Protein AF-A0A2N1ZD40-F1 (afdb_monomer_lite)

pLDDT: mean 75.06, std 22.67, range [31.09, 97.5]

Radius of gyration: 28.05 Å; chains: 1; bounding box: 57×70×62 Å

Sequence (179 aa):
MIKECTLTAAFIALILLSGCDAQDTPVTTTQSVMSAEPEDTTSHLTCADPLNAFLAETQAQANEGALSDEAQSRFLSLIAACKAAYLTELDLIDRDYAKLPETGTCHQRARHYREEVRVFDAFVDMASEPQRPTPHGQLEVYNILGSGLIVQLATVTLHRMGNCSTEAYDPARVVLNQP

Secondary structure (DSSP, 8-state):
--------------------------------------TTHHHIIIIIHHHHHHHHHHHHHHHTT---HHHHHHHHHHHHHHHHHHHHHHHHHHHHHTTS-TTSHHHHHHHHHHHHTTHHHHHHHHHHSS--SSHHHHHHHHHHHHHHHHHHHHHHHHIIIIITHHHHH-HHHHHTT--

Structure (mmCIF, N/CA/C/O backbone):
data_AF-A0A2N1ZD40-F1
#
_entry.id   AF-A0A2N1ZD40-F1
#
loop_
_atom_site.group_PDB
_atom_site.id
_atom_site.type_symbol
_atom_site.label_atom_id
_atom_site.label_alt_id
_atom_site.label_comp_id
_atom_site.label_asym_id
_atom_site.label_entity_id
_atom_site.label_seq_id
_atom_site.pdbx_PDB_ins_code
_atom_site.Cartn_x
_atom_site.Cartn_y
_atom_site.Cartn_z
_atom_site.occupancy
_atom_site.B_iso_or_equiv
_atom_site.auth_seq_id
_atom_site.auth_comp_id
_atom_site.auth_asym_id
_atom_site.auth_atom_id
_atom_site.pdbx_PDB_model_num
ATOM 1 N N . MET A 1 1 ? 11.032 59.279 6.129 1.00 39.38 1 MET A N 1
ATOM 2 C CA . MET A 1 1 ? 11.809 58.033 5.943 1.00 39.38 1 MET A CA 1
ATOM 3 C C . MET A 1 1 ? 11.943 57.854 4.426 1.00 39.38 1 MET A C 1
ATOM 5 O O . MET A 1 1 ? 10.901 57.879 3.794 1.00 39.38 1 MET A O 1
ATOM 9 N N . ILE A 1 2 ? 13.103 57.976 3.752 1.00 33.41 2 ILE A N 1
ATOM 10 C CA . ILE A 1 2 ? 14.407 57.276 3.925 1.00 33.41 2 ILE A CA 1
ATOM 11 C C . ILE A 1 2 ? 14.212 55.760 3.731 1.00 33.41 2 ILE A C 1
ATOM 13 O O . ILE A 1 2 ? 13.381 55.222 4.451 1.00 33.41 2 ILE A O 1
ATOM 17 N N . LYS A 1 3 ? 14.924 55.008 2.869 1.00 33.03 3 LYS A N 1
ATOM 18 C CA . LYS A 1 3 ? 15.918 55.257 1.776 1.00 33.03 3 LYS A CA 1
ATOM 19 C C . LYS A 1 3 ? 16.115 53.897 1.029 1.00 33.03 3 LYS A C 1
ATOM 21 O O . LYS A 1 3 ? 15.692 52.890 1.581 1.00 33.03 3 LYS A O 1
ATOM 26 N N . GLU A 1 4 ? 16.724 53.727 -0.153 1.00 34.00 4 GLU A N 1
ATOM 27 C CA . GLU A 1 4 ? 17.339 54.608 -1.170 1.00 34.00 4 GLU A CA 1
ATOM 28 C C . GLU A 1 4 ? 17.401 53.877 -2.538 1.00 34.00 4 GLU A C 1
ATOM 30 O O . GLU A 1 4 ? 17.350 52.650 -2.570 1.00 34.00 4 GLU A O 1
ATOM 35 N N . CYS A 1 5 ? 17.627 54.600 -3.645 1.00 32.00 5 CYS A N 1
ATOM 36 C CA . CYS A 1 5 ? 18.256 54.051 -4.857 1.00 32.00 5 CYS A CA 1
ATOM 37 C C . CYS A 1 5 ? 19.542 54.838 -5.138 1.00 32.00 5 CYS A C 1
ATOM 39 O O . CYS A 1 5 ? 19.487 55.968 -5.624 1.00 32.00 5 CYS A O 1
ATOM 41 N N . THR A 1 6 ? 20.694 54.261 -4.799 1.00 37.78 6 THR A N 1
ATOM 42 C CA . THR A 1 6 ? 21.987 54.944 -4.924 1.00 37.78 6 THR A CA 1
ATOM 43 C C . THR A 1 6 ? 22.551 54.768 -6.328 1.00 37.78 6 THR A C 1
ATOM 45 O O . THR A 1 6 ? 22.906 53.665 -6.740 1.00 37.78 6 THR A O 1
ATOM 48 N N . LEU A 1 7 ? 22.643 55.877 -7.057 1.00 40.97 7 LEU A N 1
ATOM 49 C CA . LEU A 1 7 ? 23.361 55.975 -8.322 1.00 40.97 7 LEU A CA 1
ATOM 50 C C . LEU A 1 7 ? 24.873 56.036 -8.042 1.00 40.97 7 LEU A C 1
ATOM 52 O O . LEU A 1 7 ? 25.297 56.865 -7.239 1.00 40.97 7 LEU A O 1
ATOM 56 N N . THR A 1 8 ? 25.687 55.259 -8.759 1.00 36.44 8 THR A N 1
ATOM 57 C CA . THR A 1 8 ? 27.143 55.482 -8.808 1.00 36.44 8 THR A CA 1
ATOM 58 C C . THR A 1 8 ? 27.624 55.365 -10.249 1.00 36.44 8 THR A C 1
ATOM 60 O O . THR A 1 8 ? 27.430 54.338 -10.892 1.00 36.44 8 THR A O 1
ATOM 63 N N . ALA A 1 9 ? 28.233 56.435 -10.760 1.00 39.22 9 ALA A N 1
ATOM 64 C CA . ALA A 1 9 ? 28.702 56.551 -12.137 1.00 39.22 9 ALA A CA 1
ATOM 65 C C . ALA A 1 9 ? 30.230 56.673 -12.199 1.00 39.22 9 ALA A C 1
ATOM 67 O O . ALA A 1 9 ? 30.812 57.366 -11.367 1.00 39.22 9 ALA A O 1
ATOM 68 N N . ALA A 1 10 ? 30.849 56.050 -13.208 1.00 33.78 10 ALA A N 1
ATOM 69 C CA . ALA A 1 10 ? 32.207 56.294 -13.718 1.00 33.78 10 ALA A CA 1
ATOM 70 C C . ALA A 1 10 ? 32.500 55.293 -14.858 1.00 33.78 10 ALA A C 1
ATOM 72 O O . ALA A 1 10 ? 32.047 54.160 -14.771 1.00 33.78 10 ALA A O 1
ATOM 73 N N . PHE A 1 11 ? 33.281 55.538 -15.912 1.00 31.97 11 PHE A N 1
ATOM 74 C CA . PHE A 1 11 ? 33.813 56.730 -16.587 1.00 31.97 11 PHE A CA 1
ATOM 75 C C . PHE A 1 11 ? 34.554 56.173 -17.837 1.00 31.97 11 PHE A C 1
ATOM 77 O O . PHE A 1 11 ? 35.463 55.370 -17.688 1.00 31.97 11 PHE A O 1
ATOM 84 N N . ILE A 1 12 ? 34.153 56.575 -19.048 1.00 36.12 12 ILE A N 1
ATOM 85 C CA . ILE A 1 12 ? 35.009 56.875 -20.225 1.00 36.12 12 ILE A CA 1
ATOM 86 C C . ILE A 1 12 ? 36.153 55.895 -20.665 1.00 36.12 12 ILE A C 1
ATOM 88 O O . ILE A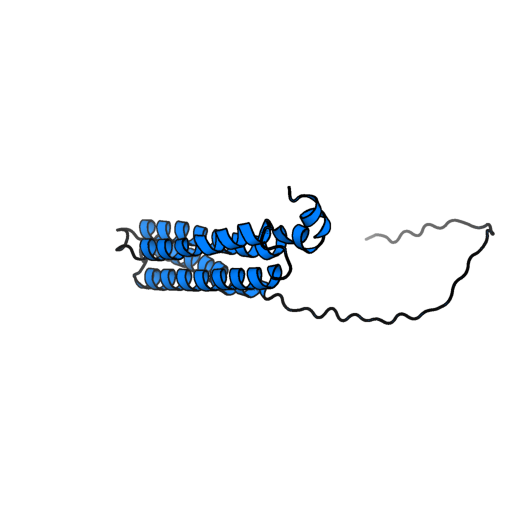 1 12 ? 37.244 55.901 -20.106 1.00 36.12 12 ILE A O 1
ATOM 92 N N . ALA A 1 13 ? 35.944 55.306 -21.861 1.00 35.88 13 ALA A N 1
ATOM 93 C CA . ALA A 1 13 ? 36.873 55.173 -23.019 1.00 35.88 13 ALA A CA 1
ATOM 94 C C . ALA A 1 13 ? 37.726 53.905 -23.316 1.00 35.88 13 ALA A C 1
ATOM 96 O O . ALA A 1 13 ? 38.010 53.069 -22.469 1.00 35.88 13 ALA A O 1
ATOM 97 N N . LEU A 1 14 ? 38.136 53.879 -24.603 1.00 35.78 14 LEU A N 1
ATOM 98 C CA . LEU A 1 14 ? 38.842 52.884 -25.437 1.00 35.78 14 LEU A CA 1
ATOM 99 C C . LEU A 1 14 ? 38.032 51.605 -25.750 1.00 35.78 14 LEU A C 1
ATOM 101 O O . LEU A 1 14 ? 37.690 50.856 -24.850 1.00 35.78 14 LEU A O 1
ATOM 105 N N . ILE A 1 15 ? 37.545 51.342 -26.975 1.00 44.25 15 ILE A N 1
ATOM 106 C CA . ILE A 1 15 ? 38.108 51.369 -28.354 1.00 44.25 15 ILE A CA 1
ATOM 107 C C . ILE A 1 15 ? 38.989 50.146 -28.681 1.00 44.25 15 ILE A C 1
ATOM 109 O O . ILE A 1 15 ? 40.090 50.017 -28.164 1.00 44.25 15 ILE A O 1
ATOM 113 N N . LEU A 1 16 ? 38.496 49.371 -29.665 1.00 39.75 16 LEU A N 1
ATOM 114 C CA . LEU A 1 16 ? 39.125 48.288 -30.445 1.00 39.75 16 LEU A CA 1
ATOM 115 C C . LEU A 1 16 ? 39.499 46.987 -29.709 1.00 39.75 16 LEU A C 1
ATOM 117 O O . LEU A 1 16 ? 40.436 46.954 -28.922 1.00 39.75 16 LEU A O 1
ATOM 121 N N . LEU A 1 17 ? 38.874 45.878 -30.135 1.00 39.88 17 LEU A N 1
ATOM 122 C CA . LEU A 1 17 ? 39.541 44.844 -30.951 1.00 39.88 17 LEU A CA 1
ATOM 123 C C . LEU A 1 17 ? 38.525 43.837 -31.548 1.00 39.88 17 LEU A C 1
ATOM 125 O O . LEU A 1 17 ? 37.811 43.152 -30.830 1.00 39.88 17 LEU A O 1
ATOM 129 N N . SER A 1 18 ? 38.515 43.767 -32.882 1.00 37.97 18 SER A N 1
ATOM 130 C CA . SER A 1 18 ? 38.375 42.562 -33.724 1.00 37.97 18 SER A CA 1
ATOM 131 C C . SER A 1 18 ? 37.288 41.496 -33.455 1.00 37.97 18 SER A C 1
ATOM 133 O O . SER A 1 18 ? 37.512 40.562 -32.700 1.00 37.97 18 SER A O 1
ATOM 135 N N . GLY A 1 19 ? 36.221 41.547 -34.268 1.00 34.03 19 GLY A N 1
ATOM 136 C CA . GLY A 1 19 ? 35.786 40.456 -35.169 1.00 34.03 19 GLY A CA 1
ATOM 137 C C . GLY A 1 19 ? 35.268 39.116 -34.613 1.00 34.03 19 GLY A C 1
ATOM 138 O O . GLY A 1 19 ? 36.014 38.359 -34.006 1.00 34.03 19 GLY A O 1
ATOM 139 N N . CYS A 1 20 ? 34.036 38.752 -34.992 1.00 31.09 20 CYS A N 1
ATOM 140 C CA . CYS A 1 20 ? 33.770 37.682 -35.976 1.00 31.09 20 CYS A CA 1
ATOM 141 C C . CYS A 1 20 ? 32.266 37.565 -36.301 1.00 31.09 20 CYS A C 1
ATOM 143 O O . CYS A 1 20 ? 31.413 38.020 -35.542 1.00 31.09 20 CYS A O 1
ATOM 145 N N . ASP A 1 21 ? 31.975 36.980 -37.461 1.00 38.28 21 ASP A N 1
ATOM 146 C CA . ASP A 1 21 ? 30.657 36.709 -38.046 1.00 38.28 21 ASP A CA 1
ATOM 147 C C . ASP A 1 21 ? 29.667 35.952 -37.135 1.00 38.28 21 ASP A C 1
ATOM 149 O O . ASP A 1 21 ? 30.064 35.049 -36.402 1.00 38.28 21 ASP A O 1
ATOM 153 N N . ALA A 1 22 ? 28.357 36.214 -37.283 1.00 36.69 22 ALA A N 1
ATOM 154 C CA . ALA A 1 22 ? 27.469 35.347 -38.087 1.00 36.69 22 ALA A CA 1
ATOM 155 C C . ALA A 1 22 ? 25.958 35.598 -37.843 1.00 36.69 22 ALA A C 1
ATOM 157 O O . ALA A 1 22 ? 25.444 35.389 -36.752 1.00 36.69 22 ALA A O 1
ATOM 158 N N . GLN A 1 23 ? 25.272 35.980 -38.926 1.00 38.12 23 GLN A N 1
ATOM 159 C CA . GLN A 1 23 ? 23.900 35.625 -39.344 1.00 38.12 23 GLN A CA 1
ATOM 160 C C . GLN A 1 23 ? 22.744 35.490 -38.325 1.00 38.12 23 GLN A C 1
ATOM 162 O O . GLN A 1 23 ? 22.675 34.569 -37.514 1.00 38.12 23 GLN A O 1
ATOM 167 N N . ASP A 1 24 ? 21.706 36.299 -38.574 1.00 43.47 24 ASP A N 1
ATOM 168 C CA . ASP A 1 24 ? 20.318 36.049 -38.176 1.00 43.47 24 ASP A CA 1
ATOM 169 C C . ASP A 1 24 ? 19.854 34.607 -38.448 1.00 43.47 24 ASP A C 1
ATOM 171 O O . ASP A 1 24 ? 19.855 34.141 -39.590 1.00 43.47 24 ASP A O 1
ATOM 175 N N . THR A 1 25 ? 19.296 33.957 -37.424 1.00 39.88 25 THR A N 1
ATOM 176 C CA . THR A 1 25 ? 18.244 32.943 -37.601 1.00 39.88 25 THR A CA 1
ATOM 177 C C . THR A 1 25 ? 17.149 33.147 -36.544 1.00 39.88 25 THR A C 1
ATOM 179 O O . THR A 1 25 ? 17.425 33.058 -35.347 1.00 39.88 25 THR A O 1
ATOM 182 N N . PRO A 1 26 ? 15.891 33.422 -36.936 1.00 44.78 26 PRO A N 1
ATOM 183 C CA . PRO A 1 26 ? 14.792 33.551 -35.987 1.00 44.78 26 PRO A CA 1
ATOM 184 C C . PRO A 1 26 ? 14.252 32.162 -35.628 1.00 44.78 26 PRO A C 1
ATOM 186 O O . PRO A 1 26 ? 13.309 31.667 -36.248 1.00 44.78 26 PRO A O 1
ATOM 189 N N . VAL A 1 27 ? 14.829 31.519 -34.610 1.00 34.78 27 VAL A N 1
ATOM 190 C CA . VAL A 1 27 ? 14.286 30.260 -34.071 1.00 34.78 27 VAL A CA 1
ATOM 191 C C . VAL A 1 27 ? 13.139 30.563 -33.105 1.00 34.78 27 VAL A C 1
ATOM 193 O O . VAL A 1 27 ? 13.249 30.430 -31.888 1.00 34.78 27 VAL A O 1
ATOM 196 N N . THR A 1 28 ? 11.988 30.934 -33.669 1.00 42.88 28 THR A N 1
ATOM 197 C CA . THR A 1 28 ? 10.708 30.773 -32.973 1.00 42.88 28 THR A CA 1
ATOM 198 C C . THR A 1 28 ? 10.382 29.286 -32.945 1.00 42.88 28 THR A C 1
ATOM 200 O O . THR A 1 28 ? 9.687 28.760 -33.811 1.00 42.88 28 THR A O 1
ATOM 203 N N . THR A 1 29 ? 10.889 28.583 -31.938 1.00 37.03 29 THR A N 1
ATOM 204 C CA . THR A 1 29 ? 10.310 27.307 -31.518 1.00 37.03 29 THR A CA 1
ATOM 205 C C . THR A 1 29 ? 9.793 27.478 -30.105 1.00 37.03 29 THR A C 1
ATOM 207 O O . THR A 1 2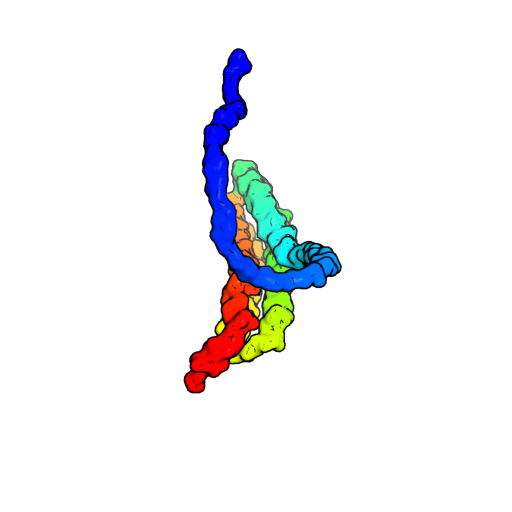9 ? 10.458 27.146 -29.128 1.00 37.03 29 THR A O 1
ATOM 210 N N . THR A 1 30 ? 8.564 27.986 -30.010 1.00 42.25 30 THR A N 1
ATOM 211 C CA . THR A 1 30 ? 7.726 27.771 -28.834 1.00 42.25 30 THR A CA 1
ATOM 212 C C . THR A 1 30 ? 7.464 26.271 -28.745 1.00 42.25 30 THR A C 1
ATOM 214 O O . THR A 1 30 ? 6.461 25.772 -29.254 1.00 42.25 30 THR A O 1
ATOM 217 N N . GLN A 1 31 ? 8.387 25.531 -28.128 1.00 38.62 31 GLN A N 1
ATOM 218 C CA . GLN A 1 31 ? 8.048 24.235 -27.572 1.00 38.62 31 GLN A CA 1
ATOM 219 C C . GLN A 1 31 ? 7.043 24.511 -26.461 1.00 38.62 31 GLN A C 1
ATOM 221 O O . GLN A 1 31 ? 7.409 24.820 -25.328 1.00 38.62 31 GLN A O 1
ATOM 226 N N . SER A 1 32 ? 5.760 24.405 -26.808 1.00 38.16 32 SER A N 1
ATOM 227 C CA . SER A 1 32 ? 4.755 23.999 -25.842 1.00 38.16 32 SER A CA 1
ATOM 228 C C . SER A 1 32 ? 5.238 22.677 -25.269 1.00 38.16 32 SER A C 1
ATOM 230 O O . SER A 1 32 ? 5.024 21.618 -25.860 1.00 38.16 32 SER A O 1
ATOM 232 N N . VAL A 1 33 ? 5.920 22.752 -24.127 1.00 37.56 33 VAL A N 1
ATOM 233 C CA . VAL A 1 33 ? 6.008 21.628 -23.210 1.00 37.56 33 VAL A CA 1
ATOM 234 C C . VAL A 1 33 ? 4.560 21.333 -22.866 1.00 37.56 33 VAL A C 1
ATOM 236 O O . VAL A 1 33 ? 3.929 22.054 -22.095 1.00 37.56 33 VAL A O 1
ATOM 239 N N . MET A 1 34 ? 3.999 20.325 -23.531 1.00 36.03 34 MET A N 1
ATOM 240 C CA . MET A 1 34 ? 2.782 19.700 -23.061 1.00 36.03 34 MET A CA 1
ATOM 241 C C . MET A 1 34 ? 3.112 19.212 -21.659 1.00 36.03 34 MET A C 1
ATOM 243 O O . MET A 1 34 ? 3.850 18.239 -21.507 1.00 36.03 34 MET A O 1
ATOM 247 N N . SER A 1 35 ? 2.590 19.903 -20.646 1.00 38.94 35 SER A N 1
ATOM 248 C CA . SER A 1 35 ? 2.400 19.296 -19.339 1.00 38.94 35 SER A CA 1
ATOM 249 C C . SER A 1 35 ? 1.465 18.117 -19.554 1.00 38.94 35 SER A C 1
ATOM 251 O O . SER A 1 35 ? 0.245 18.262 -19.520 1.00 38.94 35 SER A O 1
ATOM 253 N N . ALA A 1 36 ? 2.051 16.951 -19.820 1.00 41.00 36 ALA A N 1
ATOM 254 C CA . ALA A 1 36 ? 1.459 15.718 -19.364 1.00 41.00 36 ALA A CA 1
ATOM 255 C C . ALA A 1 36 ? 1.327 15.885 -17.851 1.00 41.00 36 ALA A C 1
ATOM 257 O O . ALA A 1 36 ? 2.326 15.969 -17.135 1.00 41.00 36 ALA A O 1
ATOM 258 N N . GLU A 1 37 ? 0.091 16.055 -17.394 1.00 40.00 37 GLU A N 1
ATOM 259 C CA . GLU A 1 37 ? -0.239 15.917 -15.985 1.00 40.00 37 GLU A CA 1
ATOM 260 C C . GLU A 1 37 ? 0.257 14.521 -15.578 1.00 40.00 37 GLU A C 1
ATOM 262 O O . GLU A 1 37 ? -0.100 13.547 -16.250 1.00 40.00 37 GLU A O 1
ATOM 267 N N . PRO A 1 38 ? 1.177 14.399 -14.606 1.00 45.28 38 PRO A N 1
ATOM 268 C CA . PRO A 1 38 ? 1.842 13.129 -14.376 1.00 45.28 38 PRO A CA 1
ATOM 269 C C . PRO A 1 38 ? 0.830 12.121 -13.822 1.00 45.28 38 PRO A C 1
ATOM 271 O O . PRO A 1 38 ? 0.211 12.367 -12.779 1.00 45.28 38 PRO A O 1
ATOM 274 N N . GLU A 1 39 ? 0.710 10.963 -14.489 1.00 50.31 39 GLU A N 1
ATOM 275 C CA . GLU A 1 39 ? -0.083 9.815 -14.008 1.00 50.31 39 GLU A CA 1
ATOM 276 C C . GLU A 1 39 ? 0.307 9.428 -12.560 1.00 50.31 39 GLU A C 1
ATOM 278 O O . GLU A 1 39 ? -0.521 8.899 -11.818 1.00 50.31 39 GLU A O 1
ATOM 283 N N . ASP A 1 40 ? 1.524 9.789 -12.128 1.00 53.75 40 ASP A N 1
ATOM 284 C CA . ASP A 1 40 ? 2.111 9.629 -10.787 1.00 53.75 40 ASP A CA 1
ATOM 285 C C . ASP A 1 40 ? 1.264 10.179 -9.625 1.00 53.75 40 ASP A C 1
ATOM 287 O O . ASP A 1 40 ? 1.388 9.705 -8.494 1.00 53.75 40 ASP A O 1
ATOM 291 N N . THR A 1 41 ? 0.395 11.170 -9.857 1.00 58.22 41 THR A N 1
ATOM 292 C CA . THR A 1 41 ? -0.488 11.685 -8.788 1.00 58.22 41 THR A CA 1
ATOM 293 C C . THR A 1 41 ? -1.529 10.651 -8.342 1.00 58.22 41 THR A C 1
ATOM 295 O O . THR A 1 41 ? -1.928 10.632 -7.175 1.00 58.22 41 THR A O 1
ATOM 298 N N . THR A 1 42 ? -1.930 9.746 -9.238 1.00 66.00 42 THR A N 1
ATOM 299 C CA . THR A 1 42 ? -3.034 8.796 -9.025 1.00 66.00 42 THR A CA 1
ATOM 300 C C . THR A 1 42 ? -2.773 7.850 -7.852 1.00 66.00 42 THR A C 1
ATOM 302 O O . THR A 1 42 ? -3.671 7.604 -7.047 1.00 66.00 42 THR A O 1
ATOM 305 N N . SER A 1 43 ? -1.547 7.341 -7.708 1.00 72.31 43 SER A N 1
ATOM 306 C CA . SER A 1 43 ? -1.188 6.332 -6.701 1.00 72.31 43 SER A CA 1
ATOM 307 C C . SER A 1 43 ? -1.285 6.872 -5.269 1.00 72.31 43 SER A C 1
ATOM 309 O O . SER A 1 43 ? -1.888 6.239 -4.398 1.00 72.31 43 SER A O 1
ATOM 311 N N . HIS A 1 44 ? -0.764 8.080 -5.033 1.00 76.12 44 HIS A N 1
ATOM 312 C CA . HIS A 1 44 ? -0.866 8.758 -3.737 1.00 76.12 44 HIS A CA 1
ATOM 313 C C . HIS A 1 44 ? -2.322 9.092 -3.382 1.00 76.12 44 HIS A C 1
ATOM 315 O O . HIS A 1 44 ? -2.766 8.766 -2.279 1.00 76.12 44 HIS A O 1
ATOM 321 N N . LEU A 1 45 ? -3.082 9.629 -4.344 1.00 83.38 45 LEU A N 1
ATOM 322 C CA . LEU A 1 45 ? -4.498 9.972 -4.176 1.00 83.38 45 LEU A CA 1
ATOM 323 C C . LEU A 1 45 ? -5.400 8.745 -3.940 1.00 83.38 45 LEU A C 1
ATOM 325 O O . LEU A 1 45 ? -6.427 8.857 -3.276 1.00 83.38 45 LEU A O 1
ATOM 329 N N . THR A 1 46 ? -5.029 7.574 -4.469 1.00 87.88 46 THR A N 1
ATOM 330 C CA . THR A 1 46 ? -5.833 6.337 -4.375 1.00 87.88 46 THR A CA 1
ATOM 331 C C . THR A 1 46 ? -5.538 5.522 -3.112 1.00 87.88 46 THR A C 1
ATOM 333 O O . THR A 1 46 ? -6.399 4.774 -2.651 1.00 87.88 46 THR A O 1
ATOM 336 N N . CYS A 1 47 ? -4.340 5.655 -2.537 1.00 92.88 47 CYS A N 1
ATOM 337 C CA . CYS A 1 47 ? -3.900 4.859 -1.389 1.00 92.88 47 CYS A CA 1
ATOM 338 C C . CYS A 1 47 ? -3.454 5.715 -0.203 1.00 92.88 47 CYS A C 1
ATOM 340 O O . CYS A 1 47 ? -4.093 5.677 0.846 1.00 92.88 47 CYS A O 1
ATOM 342 N N . ALA A 1 48 ? -2.366 6.476 -0.350 1.00 90.88 48 ALA A N 1
ATOM 343 C CA . ALA A 1 48 ? -1.695 7.114 0.779 1.00 90.88 48 ALA A CA 1
ATOM 344 C C . ALA A 1 48 ? -2.580 8.161 1.474 1.00 90.88 48 ALA A C 1
ATOM 346 O O . ALA A 1 48 ? -2.693 8.141 2.699 1.00 90.88 48 ALA A O 1
ATOM 347 N N . ASP A 1 49 ? -3.249 9.031 0.716 1.00 93.94 49 ASP A N 1
ATOM 348 C CA . ASP A 1 49 ? -4.067 10.100 1.300 1.00 93.94 49 ASP A CA 1
ATOM 349 C C . ASP A 1 49 ? -5.359 9.567 1.962 1.00 93.94 49 ASP A C 1
ATOM 351 O O . ASP A 1 49 ? -5.597 9.899 3.131 1.00 93.94 49 ASP A O 1
ATOM 355 N N . PRO A 1 50 ? -6.158 8.678 1.325 1.00 95.75 50 PRO A N 1
ATOM 356 C CA . PRO A 1 50 ? -7.309 8.040 1.975 1.00 95.75 50 PRO A CA 1
ATOM 357 C C . PRO A 1 50 ? -6.939 7.234 3.227 1.00 95.75 50 PRO A C 1
ATOM 359 O O . PRO A 1 50 ? -7.690 7.224 4.206 1.00 95.75 50 PRO A O 1
ATOM 362 N N . LEU A 1 51 ? -5.778 6.574 3.210 1.00 96.06 51 LEU A N 1
ATOM 363 C CA . LEU A 1 51 ? -5.273 5.776 4.321 1.00 96.06 51 LEU A CA 1
ATOM 364 C C . LEU A 1 51 ? -4.809 6.654 5.490 1.00 96.06 51 LEU A C 1
ATOM 366 O O . LEU A 1 51 ? -5.211 6.406 6.624 1.00 96.06 51 LEU A O 1
ATOM 370 N N . ASN A 1 52 ? -4.059 7.728 5.230 1.00 95.31 52 ASN A N 1
ATOM 371 C CA . ASN A 1 52 ? -3.689 8.710 6.255 1.00 95.31 52 ASN A CA 1
ATOM 372 C C . ASN A 1 52 ? -4.927 9.357 6.903 1.00 95.31 52 ASN A C 1
ATOM 374 O O . ASN A 1 52 ? -4.984 9.492 8.127 1.00 95.31 52 ASN A O 1
ATOM 378 N N . ALA A 1 53 ? -5.944 9.703 6.105 1.00 96.31 53 ALA A N 1
ATOM 379 C CA . ALA A 1 53 ? -7.210 10.229 6.617 1.00 96.31 53 ALA A CA 1
ATOM 380 C C . ALA A 1 53 ? -7.935 9.214 7.523 1.00 96.31 53 ALA A C 1
ATOM 382 O O . ALA A 1 53 ? -8.401 9.572 8.605 1.00 96.31 53 ALA A O 1
ATOM 383 N N . PHE A 1 54 ? -7.977 7.939 7.125 1.00 97.00 54 PHE A N 1
ATOM 384 C CA . PHE A 1 54 ? -8.538 6.856 7.936 1.00 97.00 54 PHE A CA 1
ATOM 385 C C . PHE A 1 54 ? -7.784 6.638 9.259 1.00 97.00 54 PHE A C 1
ATOM 387 O O . PHE A 1 54 ? -8.420 6.443 10.296 1.00 97.00 54 PHE A O 1
ATOM 394 N N . LEU A 1 55 ? -6.448 6.692 9.259 1.00 95.88 55 LEU A N 1
ATOM 395 C CA . LEU A 1 55 ? -5.649 6.550 10.483 1.00 95.88 55 LEU A CA 1
ATOM 396 C C . LEU A 1 55 ? -5.892 7.712 11.457 1.00 95.88 55 LEU A C 1
ATOM 398 O O . LEU A 1 55 ? -6.050 7.485 12.655 1.00 95.88 55 LEU A O 1
ATOM 402 N N . ALA A 1 56 ? -6.009 8.946 10.956 1.00 95.31 56 ALA A N 1
ATOM 403 C CA . ALA A 1 56 ? -6.357 10.103 11.783 1.00 95.31 56 ALA A CA 1
ATOM 404 C C . ALA A 1 56 ? -7.773 9.994 12.391 1.00 95.31 56 ALA A C 1
ATOM 406 O O . ALA A 1 56 ? -7.972 10.294 13.569 1.00 95.31 56 ALA A O 1
ATOM 407 N N . GLU A 1 57 ? -8.751 9.528 11.610 1.00 94.56 57 GLU A N 1
ATOM 408 C CA . GLU A 1 57 ? -10.134 9.324 12.055 1.00 94.56 57 GLU A CA 1
ATOM 409 C C . GLU A 1 57 ? -10.251 8.203 13.103 1.00 94.56 57 GLU A C 1
ATOM 411 O O . GLU A 1 57 ? -10.832 8.398 14.173 1.00 94.56 57 GLU A O 1
ATOM 416 N N . THR A 1 58 ? -9.644 7.043 12.841 1.00 93.94 58 THR A N 1
ATOM 417 C CA . THR A 1 58 ? -9.657 5.910 13.781 1.00 93.94 58 THR A CA 1
ATOM 418 C C . THR A 1 58 ? -8.846 6.186 15.044 1.00 93.94 58 THR A C 1
ATOM 420 O O . THR A 1 58 ? -9.217 5.712 16.117 1.00 93.94 58 THR A O 1
ATOM 423 N N . GLN A 1 59 ? -7.802 7.018 14.979 1.00 93.56 59 GLN A N 1
ATOM 424 C CA . GLN A 1 59 ? -7.107 7.510 16.169 1.00 93.56 59 GLN A CA 1
ATOM 425 C C . GLN A 1 59 ? -8.041 8.315 17.089 1.00 93.56 59 GLN A C 1
ATOM 427 O O . GLN A 1 59 ? -7.967 8.155 18.310 1.00 93.56 59 GLN A O 1
ATOM 432 N N . ALA A 1 60 ? -8.932 9.145 16.537 1.00 90.75 60 ALA A N 1
ATOM 433 C CA . ALA A 1 60 ? -9.933 9.865 17.326 1.00 90.75 60 ALA A CA 1
ATOM 434 C C . ALA A 1 60 ? -10.974 8.900 17.925 1.00 90.75 60 ALA A C 1
ATOM 436 O O . ALA A 1 60 ? -11.159 8.879 19.141 1.00 90.75 60 ALA A O 1
ATOM 437 N N . GLN A 1 61 ? -11.558 8.023 17.102 1.00 91.56 61 GLN A N 1
ATOM 438 C CA . GLN A 1 61 ? -12.540 7.018 17.542 1.00 91.56 61 GLN A CA 1
ATOM 439 C C . GLN A 1 61 ? -11.990 6.091 18.639 1.00 91.56 61 GLN A C 1
ATOM 441 O O . GLN A 1 61 ? -12.699 5.760 19.588 1.00 91.56 61 GLN A O 1
ATOM 446 N N . ALA A 1 62 ? -10.718 5.688 18.561 1.00 89.81 62 ALA A N 1
ATOM 447 C CA . ALA A 1 62 ? -10.091 4.848 19.579 1.00 89.81 62 ALA A CA 1
ATOM 448 C C . ALA A 1 62 ? -9.933 5.571 20.926 1.00 89.81 62 ALA A C 1
ATOM 450 O O . ALA A 1 62 ? -10.117 4.945 21.967 1.00 89.81 62 ALA A O 1
ATOM 451 N N . ASN A 1 63 ? -9.636 6.876 20.912 1.00 89.50 63 ASN A N 1
ATOM 452 C CA . ASN A 1 63 ? -9.547 7.701 22.123 1.00 89.50 63 ASN A CA 1
ATOM 453 C C . ASN A 1 63 ? -10.919 7.903 22.792 1.00 89.50 63 ASN A C 1
ATOM 455 O O . ASN A 1 63 ? -10.988 8.099 24.003 1.00 89.50 63 ASN A O 1
ATOM 459 N N . GLU A 1 64 ? -12.001 7.812 22.017 1.00 90.38 64 GLU A N 1
ATOM 460 C CA . GLU A 1 64 ? -13.391 7.813 22.495 1.00 90.38 64 GLU A CA 1
ATOM 461 C C . GLU A 1 64 ? -13.905 6.403 22.857 1.00 90.38 64 GLU A C 1
ATOM 463 O O . GLU A 1 64 ? -15.014 6.252 23.366 1.00 90.38 64 GLU A O 1
ATOM 468 N N . GLY A 1 65 ? -13.098 5.357 22.630 1.00 86.69 65 GLY A N 1
ATOM 469 C CA . GLY A 1 65 ? -13.454 3.961 22.896 1.00 86.69 65 GLY A CA 1
ATOM 470 C C . GLY A 1 65 ? -14.424 3.336 21.882 1.00 86.69 65 GLY A C 1
ATOM 471 O O . GLY A 1 65 ? -15.023 2.307 22.181 1.00 86.69 65 GLY A O 1
ATOM 472 N N . ALA A 1 66 ? -14.577 3.937 20.699 1.00 84.62 66 ALA A N 1
ATOM 473 C CA . ALA A 1 66 ? -15.673 3.697 19.757 1.00 84.62 66 ALA A CA 1
ATOM 474 C C . ALA A 1 66 ? -15.231 3.157 18.375 1.00 84.62 66 ALA A C 1
ATOM 476 O O . ALA A 1 66 ? -15.870 3.447 17.363 1.00 84.62 66 ALA A O 1
ATOM 477 N N . LEU A 1 67 ? -14.144 2.376 18.301 1.00 87.75 67 LEU A N 1
ATOM 478 C CA . LEU A 1 67 ? -13.761 1.699 17.050 1.00 87.75 67 LEU A CA 1
ATOM 479 C C . LEU A 1 67 ? -14.788 0.612 16.690 1.00 87.75 67 LEU A C 1
ATOM 481 O O . LEU A 1 67 ? -15.154 -0.188 17.548 1.00 87.75 67 LEU A O 1
ATOM 485 N N . SER A 1 68 ? -15.217 0.568 15.428 1.00 84.75 68 SER A N 1
ATOM 486 C CA . SER A 1 68 ? -16.296 -0.308 14.954 1.00 84.75 68 SER A CA 1
ATOM 487 C C . SER A 1 68 ? -15.849 -1.323 13.896 1.00 84.75 68 SER A C 1
ATOM 489 O O . SER A 1 68 ? -14.835 -1.152 13.216 1.00 84.75 68 SER A O 1
ATOM 491 N N . ASP A 1 69 ? -16.675 -2.348 13.685 1.00 87.06 69 ASP A N 1
ATOM 492 C CA . ASP A 1 69 ? -16.605 -3.303 12.570 1.00 87.06 69 ASP A CA 1
ATOM 493 C C . ASP A 1 69 ? -16.574 -2.594 11.198 1.00 87.06 69 ASP A C 1
ATOM 495 O O . ASP A 1 69 ? -15.927 -3.047 10.252 1.00 87.06 69 ASP A O 1
ATOM 499 N N . GLU A 1 70 ? -17.238 -1.439 11.084 1.00 90.62 70 GLU A N 1
ATOM 500 C CA . GLU A 1 70 ? -17.231 -0.610 9.875 1.00 90.62 70 GLU A CA 1
ATOM 501 C C . GLU A 1 70 ? -15.835 -0.037 9.589 1.00 90.62 70 GLU A C 1
ATOM 503 O O . GLU A 1 70 ? -15.400 -0.031 8.435 1.00 90.62 70 GLU A O 1
ATOM 508 N N . ALA A 1 71 ? -15.082 0.353 10.626 1.00 92.38 71 ALA A N 1
ATOM 509 C CA . ALA A 1 71 ? -13.689 0.762 10.468 1.00 92.38 71 ALA A CA 1
ATOM 510 C C . ALA A 1 71 ? -12.810 -0.395 9.955 1.00 92.38 71 ALA A C 1
ATOM 512 O O . ALA A 1 71 ? -11.939 -0.163 9.120 1.00 92.38 71 ALA A O 1
ATOM 513 N N . GLN A 1 72 ? -13.069 -1.640 10.378 1.00 92.06 72 GLN A N 1
ATOM 514 C CA . GLN A 1 72 ? -12.371 -2.825 9.857 1.00 92.06 72 GLN A CA 1
ATOM 515 C C . GLN A 1 72 ? -12.690 -3.055 8.372 1.00 92.06 72 GLN A C 1
ATOM 517 O O . GLN A 1 72 ? -11.779 -3.179 7.554 1.00 92.06 72 GLN A O 1
ATOM 522 N N . SER A 1 73 ? -13.973 -3.029 7.998 1.00 94.12 73 SER A N 1
ATOM 523 C CA . SER A 1 73 ? -14.418 -3.166 6.602 1.00 94.12 73 SER A CA 1
ATOM 524 C C . SER A 1 73 ? -13.833 -2.076 5.687 1.00 94.12 73 SER A C 1
ATOM 526 O O . SER A 1 73 ? -13.355 -2.346 4.578 1.00 94.12 73 SER A O 1
ATOM 528 N N . ARG A 1 74 ? -13.781 -0.831 6.177 1.00 95.94 74 ARG A N 1
ATOM 529 C CA . ARG A 1 74 ? -13.156 0.295 5.473 1.00 95.94 74 ARG A CA 1
ATOM 530 C C . ARG A 1 74 ? -11.638 0.138 5.362 1.00 95.94 74 ARG A C 1
ATOM 532 O O . ARG A 1 74 ? -11.093 0.430 4.301 1.00 95.94 74 ARG A O 1
ATOM 539 N N . PHE A 1 75 ? -10.960 -0.375 6.389 1.00 96.38 75 PHE A N 1
ATOM 540 C CA . PHE A 1 75 ? -9.524 -0.657 6.324 1.00 96.38 75 PHE A CA 1
ATOM 541 C C . PHE A 1 75 ? -9.185 -1.743 5.295 1.00 96.38 75 PHE A C 1
ATOM 543 O O . PHE A 1 75 ? -8.278 -1.564 4.486 1.00 96.38 75 PHE A O 1
ATOM 550 N N . LEU A 1 76 ? -9.963 -2.829 5.253 1.00 96.31 76 LEU A N 1
ATOM 551 C CA . LEU A 1 76 ? -9.833 -3.880 4.236 1.00 96.31 76 LEU A CA 1
ATOM 552 C C . LEU A 1 76 ? -10.048 -3.332 2.816 1.00 96.31 76 LEU A C 1
ATOM 554 O O . LEU A 1 76 ? -9.305 -3.671 1.894 1.00 96.31 76 LEU A O 1
ATOM 558 N N . SER A 1 77 ? -11.004 -2.414 2.651 1.00 97.19 77 SER A N 1
ATOM 559 C CA . SER A 1 77 ? -11.232 -1.711 1.381 1.00 97.19 77 SER A CA 1
ATOM 560 C C . SER A 1 77 ? -10.041 -0.823 0.980 1.00 97.19 77 SER A C 1
ATOM 562 O O . SER A 1 77 ? -9.685 -0.766 -0.197 1.00 97.19 77 SER A O 1
ATOM 564 N N . LEU A 1 78 ? -9.380 -0.174 1.946 1.00 97.50 78 LEU A N 1
ATOM 565 C CA . LEU A 1 78 ? -8.162 0.614 1.717 1.00 97.50 78 LEU A CA 1
ATOM 566 C C . LEU A 1 78 ? -6.954 -0.268 1.363 1.00 97.50 78 LEU A C 1
ATOM 568 O O . LEU A 1 78 ? -6.210 0.083 0.450 1.00 97.50 78 LEU A O 1
ATOM 572 N N . ILE A 1 79 ? -6.788 -1.438 1.994 1.00 97.38 79 ILE A N 1
ATOM 573 C CA . ILE A 1 79 ? -5.765 -2.426 1.600 1.00 97.38 79 ILE A CA 1
ATOM 574 C C . ILE A 1 79 ? -5.951 -2.828 0.129 1.00 97.38 79 ILE A C 1
ATOM 576 O O . ILE A 1 79 ? -4.983 -2.839 -0.634 1.00 97.38 79 ILE A O 1
ATOM 580 N N . ALA A 1 80 ? -7.190 -3.102 -0.295 1.00 96.75 80 ALA A N 1
ATOM 581 C CA . ALA A 1 80 ? -7.499 -3.451 -1.681 1.00 96.75 80 ALA A CA 1
ATOM 582 C C . ALA A 1 80 ? -7.199 -2.301 -2.666 1.00 96.75 80 ALA A C 1
ATOM 584 O O . ALA A 1 80 ? -6.593 -2.539 -3.714 1.00 96.75 80 ALA A O 1
ATOM 585 N N . ALA A 1 81 ? -7.549 -1.057 -2.319 1.00 95.56 81 ALA A N 1
ATOM 586 C CA . ALA A 1 81 ? -7.222 0.126 -3.121 1.00 95.56 81 ALA A CA 1
ATOM 587 C C . ALA A 1 81 ? -5.700 0.334 -3.252 1.00 95.56 81 ALA A C 1
ATOM 589 O O . ALA A 1 81 ? -5.188 0.540 -4.354 1.00 95.56 81 ALA A O 1
ATOM 590 N N . CYS A 1 82 ? -4.957 0.184 -2.153 1.00 96.06 82 CYS A N 1
ATOM 591 C CA . CYS A 1 82 ? -3.497 0.232 -2.154 1.00 96.06 82 CYS A CA 1
ATOM 592 C C . CYS A 1 82 ? -2.859 -0.890 -2.988 1.00 96.06 82 CYS A C 1
ATOM 594 O O . CYS A 1 82 ? -1.898 -0.629 -3.712 1.00 96.06 82 CYS A O 1
ATOM 596 N N . LYS A 1 83 ? -3.411 -2.114 -2.962 1.00 96.12 83 LYS A N 1
ATOM 597 C CA . LYS A 1 83 ? -2.957 -3.223 -3.822 1.00 96.12 83 LYS A CA 1
ATOM 598 C C . LYS A 1 83 ? -3.158 -2.895 -5.305 1.00 96.12 83 LYS A C 1
ATOM 600 O O . LYS A 1 83 ? -2.271 -3.158 -6.111 1.00 96.12 83 LYS A O 1
ATOM 605 N N . ALA A 1 84 ? -4.293 -2.293 -5.666 1.00 94.50 84 ALA A N 1
ATOM 606 C CA . ALA A 1 84 ? -4.573 -1.881 -7.041 1.00 94.50 84 ALA A CA 1
ATOM 607 C C . ALA A 1 84 ? -3.622 -0.766 -7.521 1.00 94.50 84 ALA A C 1
ATOM 609 O O . ALA A 1 84 ? -3.081 -0.857 -8.624 1.00 94.50 84 ALA A O 1
ATOM 610 N N . ALA A 1 85 ? -3.348 0.238 -6.679 1.00 93.81 85 ALA A N 1
ATOM 611 C CA . ALA A 1 85 ? -2.357 1.279 -6.963 1.00 93.81 85 ALA A CA 1
ATOM 612 C C . ALA A 1 85 ? -0.944 0.693 -7.159 1.00 93.81 85 ALA A C 1
ATOM 614 O O . ALA A 1 85 ? -0.282 0.995 -8.148 1.00 93.81 85 ALA A O 1
ATOM 615 N N . TYR A 1 86 ? -0.513 -0.219 -6.281 1.00 94.19 86 TYR A N 1
ATOM 616 C CA . TYR A 1 86 ? 0.783 -0.902 -6.388 1.00 94.19 86 TYR A CA 1
ATOM 617 C C . TYR A 1 86 ? 0.912 -1.725 -7.682 1.00 94.19 86 TYR A C 1
ATOM 619 O O . TYR A 1 86 ? 1.940 -1.677 -8.352 1.00 94.19 86 TYR A O 1
ATOM 627 N N . LEU A 1 87 ? -0.144 -2.445 -8.078 1.00 93.94 87 LEU A N 1
ATOM 628 C CA . LEU A 1 87 ? -0.181 -3.165 -9.357 1.00 93.94 87 LEU A CA 1
ATOM 629 C C . LEU A 1 87 ? -0.119 -2.216 -10.565 1.00 93.94 87 LEU A C 1
ATOM 631 O O . LEU A 1 87 ? 0.529 -2.534 -11.557 1.00 93.94 87 LEU A O 1
ATOM 635 N N . THR A 1 88 ? -0.725 -1.032 -10.461 1.00 92.62 88 THR A N 1
ATOM 636 C CA . THR A 1 88 ? -0.687 -0.011 -11.521 1.00 92.62 88 THR A CA 1
ATOM 637 C C . THR A 1 88 ? 0.729 0.545 -11.699 1.00 92.62 88 THR A C 1
ATOM 639 O O . THR A 1 88 ? 1.198 0.690 -12.826 1.00 92.62 88 THR A O 1
ATOM 642 N N . GLU A 1 89 ? 1.450 0.782 -10.599 1.00 91.06 89 GLU A N 1
ATOM 643 C CA . GLU A 1 89 ? 2.868 1.174 -10.615 1.00 91.06 89 GLU A CA 1
ATOM 644 C C . GLU A 1 89 ? 3.770 0.092 -11.225 1.00 91.06 89 GLU A C 1
ATOM 646 O O . GLU A 1 89 ? 4.691 0.411 -11.976 1.00 91.06 89 GLU A O 1
ATOM 651 N N . LEU A 1 90 ? 3.487 -1.190 -10.968 1.00 92.12 90 LEU A N 1
ATOM 652 C CA . LEU A 1 90 ? 4.199 -2.304 -11.602 1.00 92.12 90 LEU A CA 1
ATOM 653 C C . LEU A 1 90 ? 3.964 -2.371 -13.117 1.00 92.12 90 LEU A C 1
ATOM 655 O O . LEU A 1 90 ? 4.900 -2.617 -13.875 1.00 92.12 90 LEU A O 1
ATOM 659 N N . ASP A 1 91 ? 2.739 -2.133 -13.576 1.00 91.69 91 ASP A N 1
ATOM 660 C CA . ASP A 1 91 ? 2.425 -2.130 -15.008 1.00 91.69 91 ASP A CA 1
ATOM 661 C C . ASP A 1 91 ? 2.983 -0.882 -15.718 1.00 91.69 91 ASP A C 1
ATOM 663 O O . ASP A 1 91 ? 3.369 -0.949 -16.886 1.00 91.69 91 ASP A O 1
ATOM 667 N N . LEU A 1 92 ? 3.103 0.249 -15.014 1.00 88.75 92 LEU A N 1
ATOM 668 C CA . LEU A 1 92 ? 3.877 1.408 -15.468 1.00 88.75 92 LEU A CA 1
ATOM 669 C C . LEU A 1 92 ? 5.374 1.069 -15.585 1.00 88.75 92 LEU A C 1
ATOM 671 O O . LEU A 1 92 ? 5.962 1.324 -16.632 1.00 88.75 92 LEU A O 1
ATOM 675 N N . ILE A 1 93 ? 5.959 0.418 -14.574 1.00 88.94 93 ILE A N 1
ATOM 676 C CA . ILE A 1 93 ? 7.351 -0.066 -14.583 1.00 88.94 93 ILE A CA 1
ATOM 677 C C . ILE A 1 93 ? 7.637 -0.974 -15.787 1.00 88.94 93 ILE A C 1
ATOM 679 O O . ILE A 1 93 ? 8.623 -0.753 -16.489 1.00 88.94 93 ILE A O 1
ATOM 683 N N . ASP A 1 94 ? 6.781 -1.961 -16.068 1.00 88.44 94 ASP A N 1
ATOM 684 C CA . ASP A 1 94 ? 6.967 -2.855 -17.221 1.00 88.44 94 ASP A CA 1
ATOM 685 C C . ASP A 1 94 ? 6.945 -2.074 -18.548 1.00 88.44 94 ASP A C 1
ATOM 687 O O . ASP A 1 94 ? 7.734 -2.365 -19.448 1.00 88.44 94 ASP A O 1
ATOM 691 N N . ARG A 1 95 ? 6.079 -1.055 -18.678 1.00 87.25 95 ARG A N 1
ATOM 692 C CA . ARG A 1 95 ? 6.014 -0.193 -19.874 1.00 87.25 95 ARG A CA 1
ATOM 693 C C . ARG A 1 95 ? 7.251 0.690 -20.024 1.00 87.25 95 ARG A C 1
ATOM 695 O O . ARG A 1 95 ? 7.782 0.791 -21.132 1.00 87.25 95 ARG A O 1
ATOM 702 N N . ASP A 1 96 ? 7.716 1.290 -18.934 1.00 84.19 96 ASP A N 1
ATOM 703 C CA . ASP A 1 96 ? 8.896 2.157 -18.917 1.00 84.19 96 ASP A CA 1
ATOM 704 C C . ASP A 1 96 ? 10.177 1.363 -19.213 1.00 84.19 96 ASP A C 1
ATOM 706 O O . ASP A 1 96 ? 11.064 1.839 -19.928 1.00 84.19 96 ASP A O 1
ATOM 710 N N . TYR A 1 97 ? 10.269 0.127 -18.710 1.00 86.44 97 TYR A N 1
ATOM 711 C CA . TYR A 1 97 ? 11.464 -0.707 -18.845 1.00 86.44 97 TYR A CA 1
ATOM 712 C C . TYR A 1 97 ? 11.458 -1.604 -20.090 1.00 86.44 97 TYR A C 1
ATOM 714 O O . TYR A 1 97 ? 12.500 -2.157 -20.415 1.00 86.44 97 TYR A O 1
ATOM 722 N N . ALA A 1 98 ? 10.370 -1.681 -20.867 1.00 87.12 98 ALA A N 1
ATOM 723 C CA . ALA A 1 98 ? 10.230 -2.544 -22.056 1.00 87.12 98 ALA A CA 1
ATOM 724 C C . ALA A 1 98 ? 11.311 -2.398 -23.161 1.00 87.12 98 ALA A C 1
ATOM 726 O O . ALA A 1 98 ? 11.304 -3.145 -24.140 1.00 87.12 98 ALA A O 1
ATOM 727 N N . LYS A 1 99 ? 12.211 -1.411 -23.055 1.00 82.94 99 LYS A N 1
ATOM 728 C CA . LYS A 1 99 ? 13.346 -1.171 -23.969 1.00 82.94 99 LYS A CA 1
ATOM 729 C C . LYS A 1 99 ? 14.718 -1.434 -23.333 1.00 82.94 99 LYS A C 1
ATOM 731 O O . LYS A 1 99 ? 15.729 -1.292 -24.020 1.00 82.94 99 LYS A O 1
ATOM 736 N N . LEU A 1 100 ? 14.768 -1.758 -22.043 1.00 83.81 100 LEU A N 1
ATOM 737 C CA . LEU A 1 100 ? 15.993 -2.078 -21.317 1.00 83.81 100 LEU A CA 1
ATOM 738 C C . LEU A 1 100 ? 16.374 -3.5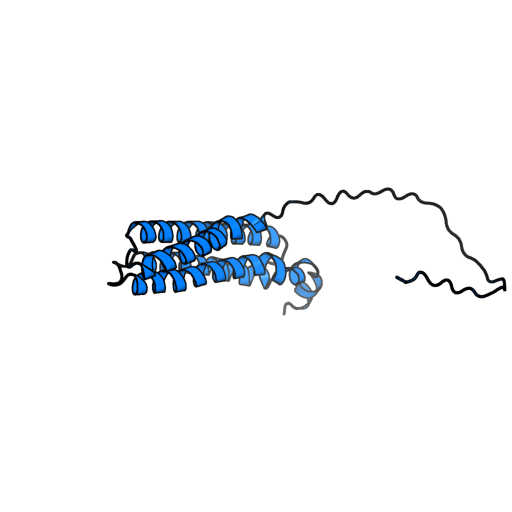57 -21.532 1.00 83.81 100 LEU A C 1
ATOM 740 O O . LEU A 1 100 ? 15.548 -4.364 -21.960 1.00 83.81 100 LEU A O 1
ATOM 744 N N . PRO A 1 101 ? 17.627 -3.952 -21.252 1.00 83.56 101 PRO A N 1
ATOM 745 C CA . PRO A 1 101 ? 17.997 -5.362 -21.228 1.00 83.56 101 PRO A CA 1
ATOM 746 C C . PRO A 1 101 ? 17.279 -6.111 -20.090 1.00 83.56 101 PRO A C 1
ATOM 748 O O . PRO A 1 101 ? 17.377 -5.717 -18.932 1.00 83.56 101 PRO A O 1
ATOM 751 N N . GLU A 1 102 ? 16.654 -7.255 -20.384 1.00 83.88 102 GLU A N 1
ATOM 752 C CA . GLU A 1 102 ? 15.953 -8.119 -19.402 1.00 83.88 102 GLU A CA 1
ATOM 753 C C . GLU A 1 102 ? 16.832 -8.636 -18.241 1.00 83.88 102 GLU A C 1
ATOM 755 O O . GLU A 1 102 ? 16.347 -9.012 -17.161 1.00 83.88 102 GLU A O 1
ATOM 760 N N . THR A 1 103 ? 18.148 -8.673 -18.471 1.00 82.44 103 THR A N 1
ATOM 761 C CA . THR A 1 103 ? 19.186 -9.008 -17.485 1.00 82.44 103 THR A CA 1
ATOM 762 C C . THR A 1 103 ? 19.637 -7.807 -16.647 1.00 82.44 103 THR A C 1
ATOM 764 O O . THR A 1 103 ? 20.433 -7.980 -15.727 1.00 82.44 103 THR A O 1
ATOM 767 N N . GLY A 1 104 ? 19.131 -6.608 -16.947 1.00 81.69 104 GLY A N 1
ATOM 768 C CA . GLY A 1 104 ? 19.393 -5.368 -16.227 1.00 81.69 104 GLY A CA 1
ATOM 769 C C . GLY A 1 104 ? 18.861 -5.376 -14.794 1.00 81.69 104 GLY A C 1
ATOM 770 O O . GLY A 1 104 ? 17.958 -6.138 -14.418 1.00 81.69 104 GLY A O 1
ATOM 771 N N . THR A 1 105 ? 19.433 -4.497 -13.977 1.00 84.31 105 THR A N 1
ATOM 772 C CA . THR A 1 105 ? 19.096 -4.373 -12.555 1.00 84.31 105 THR A CA 1
ATOM 773 C C . THR A 1 105 ? 17.665 -3.876 -12.348 1.00 84.31 105 THR A C 1
ATOM 775 O O . THR A 1 105 ? 17.024 -4.247 -11.361 1.00 84.31 105 THR A O 1
ATOM 778 N N . CYS A 1 106 ? 17.127 -3.117 -13.306 1.00 86.56 106 CYS A N 1
ATOM 779 C CA . CYS A 1 106 ? 15.754 -2.627 -13.305 1.00 86.56 106 CYS A CA 1
ATOM 780 C C . CYS A 1 106 ? 14.733 -3.760 -13.435 1.00 86.56 106 CYS A C 1
ATOM 782 O O . CYS A 1 106 ? 13.871 -3.907 -12.568 1.00 86.56 106 CYS A O 1
ATOM 784 N N . HIS A 1 107 ? 14.891 -4.647 -14.423 1.00 87.69 107 HIS A N 1
ATOM 785 C CA . HIS A 1 107 ? 14.038 -5.833 -14.560 1.00 87.69 107 HIS A CA 1
ATOM 786 C C . HIS A 1 107 ? 14.191 -6.792 -13.370 1.00 87.69 107 HIS A C 1
ATOM 788 O O . HIS A 1 107 ? 13.205 -7.360 -12.900 1.00 87.69 107 HIS A O 1
ATOM 794 N N . GLN A 1 108 ? 15.406 -6.966 -12.831 1.00 88.31 108 GLN A N 1
ATOM 795 C CA . GLN A 1 108 ? 15.609 -7.801 -11.642 1.00 88.31 108 GLN A CA 1
ATOM 796 C C . GLN A 1 108 ? 14.838 -7.270 -10.426 1.00 88.31 108 GLN A C 1
ATOM 798 O O . GLN A 1 108 ? 14.230 -8.053 -9.696 1.00 88.31 108 GLN A O 1
ATOM 803 N N . ARG A 1 109 ? 14.838 -5.951 -10.223 1.00 88.94 109 ARG A N 1
ATOM 804 C CA . ARG A 1 109 ? 14.150 -5.311 -9.102 1.00 88.94 109 ARG A CA 1
ATOM 805 C C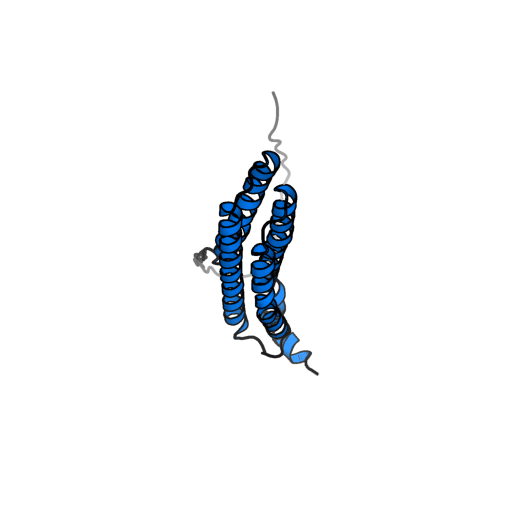 . ARG A 1 109 ? 12.629 -5.258 -9.305 1.00 88.94 109 ARG A C 1
ATOM 807 O O . ARG A 1 109 ? 11.900 -5.557 -8.365 1.00 88.94 109 ARG A O 1
ATOM 814 N N . ALA A 1 110 ? 12.153 -5.006 -10.525 1.00 90.19 110 ALA A N 1
ATOM 815 C CA . ALA A 1 110 ? 10.735 -5.102 -10.883 1.00 90.19 110 ALA A CA 1
ATOM 816 C C . ALA A 1 110 ? 10.155 -6.504 -10.606 1.00 90.19 110 ALA A C 1
ATOM 818 O O . ALA A 1 110 ? 9.083 -6.628 -10.012 1.00 90.19 110 ALA A O 1
ATOM 819 N N . ARG A 1 111 ? 10.897 -7.572 -10.947 1.00 91.06 111 ARG A N 1
ATOM 820 C CA . ARG A 1 111 ? 10.521 -8.960 -10.612 1.00 91.06 111 ARG A CA 1
ATOM 821 C C . ARG A 1 111 ? 10.357 -9.169 -9.102 1.00 91.06 111 ARG A C 1
ATOM 823 O O . ARG A 1 111 ? 9.386 -9.795 -8.691 1.00 91.06 111 ARG A O 1
ATOM 830 N N . HIS A 1 112 ? 11.244 -8.602 -8.281 1.00 92.31 112 HIS A N 1
ATOM 831 C CA . HIS A 1 112 ? 11.133 -8.693 -6.823 1.00 92.31 112 HIS A CA 1
ATOM 832 C C . HIS A 1 112 ? 9.861 -8.013 -6.290 1.00 92.31 112 HIS A C 1
ATOM 834 O O . HIS A 1 112 ? 9.125 -8.624 -5.522 1.00 92.31 112 HIS A O 1
ATOM 840 N N . TYR A 1 113 ? 9.527 -6.810 -6.767 1.00 93.31 113 TYR A N 1
ATOM 841 C CA . TYR A 1 113 ? 8.285 -6.133 -6.372 1.00 93.31 113 TYR A CA 1
ATOM 842 C C . TYR A 1 113 ? 7.021 -6.906 -6.798 1.00 93.31 113 TYR A C 1
ATOM 844 O O . TYR A 1 113 ? 6.055 -6.990 -6.040 1.00 93.31 113 TYR A O 1
ATOM 852 N N . ARG A 1 114 ? 7.033 -7.575 -7.963 1.00 92.88 114 ARG A N 1
ATOM 853 C CA . ARG A 1 114 ? 5.940 -8.485 -8.371 1.00 92.88 114 ARG A CA 1
ATOM 854 C C . ARG A 1 114 ? 5.759 -9.654 -7.394 1.00 92.88 114 ARG A C 1
ATOM 856 O O . ARG A 1 114 ? 4.628 -10.050 -7.124 1.00 92.88 114 ARG A O 1
ATOM 863 N N . GLU A 1 115 ? 6.841 -10.178 -6.821 1.00 91.94 115 GLU A N 1
ATOM 864 C CA . GLU A 1 115 ? 6.773 -11.203 -5.773 1.00 91.94 115 GLU A CA 1
ATOM 865 C C . GLU A 1 115 ? 6.229 -10.664 -4.436 1.00 91.94 115 GLU A C 1
ATOM 867 O O . GLU A 1 115 ? 5.574 -11.413 -3.703 1.00 91.94 115 GLU A O 1
ATOM 872 N N . GLU A 1 116 ? 6.479 -9.391 -4.109 1.00 91.38 116 GLU A N 1
ATOM 873 C CA . GLU A 1 116 ? 6.010 -8.729 -2.881 1.00 91.38 116 GLU A CA 1
ATOM 874 C C . GLU A 1 116 ? 4.507 -8.406 -2.881 1.00 91.38 116 GLU A C 1
ATOM 876 O O . GLU A 1 116 ? 3.941 -8.191 -1.811 1.00 91.38 116 GLU A O 1
ATOM 881 N N . VAL A 1 117 ? 3.806 -8.489 -4.020 1.00 94.25 117 VAL A N 1
ATOM 882 C CA . VAL A 1 117 ? 2.334 -8.322 -4.100 1.00 94.25 117 VAL A CA 1
ATOM 883 C C . VAL A 1 117 ? 1.581 -9.228 -3.108 1.00 94.25 117 VAL A C 1
ATOM 885 O O . VAL A 1 117 ? 0.526 -8.845 -2.598 1.00 94.25 117 VAL A O 1
ATOM 888 N N . ARG A 1 118 ? 2.140 -10.399 -2.765 1.00 93.06 118 ARG A N 1
ATOM 889 C CA . ARG A 1 118 ? 1.592 -11.322 -1.748 1.00 93.06 118 ARG A CA 1
ATOM 890 C C . ARG A 1 118 ? 1.533 -10.735 -0.330 1.00 93.06 118 ARG A C 1
ATOM 892 O O . ARG A 1 118 ? 0.787 -11.231 0.507 1.00 93.06 118 ARG A O 1
ATOM 899 N N . VAL A 1 119 ? 2.321 -9.699 -0.033 1.00 92.69 119 VAL A N 1
ATOM 900 C CA . VAL A 1 119 ? 2.328 -9.031 1.279 1.00 92.69 119 VAL A CA 1
ATOM 901 C C . VAL A 1 119 ? 0.990 -8.334 1.535 1.00 92.69 119 VAL A C 1
ATOM 903 O O . VAL A 1 119 ? 0.526 -8.317 2.671 1.00 92.69 119 VAL A O 1
ATOM 906 N N . PHE A 1 120 ? 0.308 -7.857 0.487 1.00 95.50 120 PHE A N 1
ATOM 907 C CA . PHE A 1 120 ? -1.047 -7.314 0.613 1.00 95.50 120 PHE A CA 1
ATOM 908 C C . PHE A 1 120 ? -2.066 -8.373 1.050 1.00 95.50 120 PHE A C 1
ATOM 910 O O . PHE A 1 120 ? -2.998 -8.040 1.772 1.00 95.50 120 PHE A O 1
ATOM 917 N N . ASP A 1 121 ? -1.882 -9.640 0.668 1.00 93.88 121 ASP A N 1
ATOM 918 C CA . ASP A 1 121 ? -2.760 -10.729 1.113 1.00 93.88 121 ASP A CA 1
ATOM 919 C C . ASP A 1 121 ? -2.527 -11.031 2.603 1.00 93.88 121 ASP A C 1
ATOM 921 O O . ASP A 1 121 ? -3.480 -11.089 3.374 1.00 93.88 121 ASP A O 1
ATOM 925 N N . ALA A 1 122 ? -1.267 -11.038 3.056 1.00 93.62 122 ALA A N 1
ATOM 926 C CA . ALA A 1 122 ? -0.947 -11.110 4.485 1.00 93.62 122 ALA A CA 1
ATOM 927 C C . ALA A 1 122 ? -1.479 -9.899 5.286 1.00 93.62 122 ALA A C 1
ATOM 929 O O . ALA A 1 122 ? -1.862 -10.045 6.447 1.00 93.62 122 ALA A O 1
ATOM 930 N N . PHE A 1 123 ? -1.527 -8.702 4.687 1.00 94.94 123 PHE A N 1
ATOM 931 C CA . PHE A 1 123 ? -2.170 -7.533 5.296 1.00 94.94 123 PHE A CA 1
ATOM 932 C C . PHE A 1 123 ? -3.691 -7.703 5.410 1.00 94.94 123 PHE A C 1
ATOM 934 O O . PHE A 1 123 ? -4.245 -7.329 6.442 1.00 94.94 123 PHE A O 1
ATOM 941 N N . VAL A 1 124 ? -4.360 -8.289 4.406 1.00 95.12 124 VAL A N 1
ATOM 942 C CA . VAL A 1 124 ? -5.788 -8.650 4.487 1.00 95.12 124 VAL A CA 1
ATOM 943 C C . VAL A 1 124 ? -6.024 -9.663 5.602 1.00 95.12 124 VAL A C 1
ATOM 945 O O . VAL A 1 124 ? -6.911 -9.436 6.422 1.00 95.12 124 VAL A O 1
ATOM 948 N N . ASP A 1 125 ? -5.223 -10.728 5.679 1.00 92.88 125 ASP A N 1
ATOM 949 C CA . ASP A 1 125 ? -5.358 -11.768 6.705 1.00 92.88 125 ASP A CA 1
ATOM 950 C C . ASP A 1 125 ? -5.237 -11.173 8.119 1.00 92.88 125 ASP A C 1
ATOM 952 O O . ASP A 1 125 ? -6.151 -11.314 8.931 1.00 92.88 125 ASP A O 1
ATOM 956 N N . MET A 1 126 ? -4.164 -10.416 8.392 1.00 91.31 126 MET A N 1
ATOM 957 C CA . MET A 1 126 ? -3.945 -9.765 9.695 1.00 91.31 126 MET A CA 1
ATOM 958 C C . MET A 1 126 ? -5.010 -8.712 10.034 1.00 91.31 126 MET A C 1
ATOM 960 O O . MET A 1 126 ? -5.376 -8.558 11.197 1.00 91.31 126 MET A O 1
ATOM 964 N N . ALA A 1 127 ? -5.518 -7.976 9.041 1.00 91.12 127 ALA A N 1
ATOM 965 C CA . ALA A 1 127 ? -6.600 -7.013 9.240 1.00 91.12 127 ALA A CA 1
ATOM 966 C C . ALA A 1 127 ? -7.975 -7.677 9.433 1.00 91.12 127 ALA A C 1
ATOM 968 O O . ALA A 1 127 ? -8.878 -7.042 9.978 1.00 91.12 127 ALA A O 1
ATOM 969 N N . SER A 1 128 ? -8.139 -8.930 8.994 1.00 88.81 128 SER A N 1
ATOM 970 C CA . SER A 1 128 ? -9.378 -9.715 9.094 1.00 88.81 128 SER A CA 1
ATOM 971 C C . SER A 1 128 ? -9.450 -10.591 10.346 1.00 88.81 128 SER A C 1
ATOM 973 O O . SER A 1 128 ? -10.499 -11.188 10.598 1.00 88.81 128 SER A O 1
ATOM 975 N N . GLU A 1 129 ? -8.373 -10.689 11.135 1.00 83.94 129 GLU A N 1
ATOM 976 C CA . GLU A 1 129 ? -8.400 -11.423 12.403 1.00 83.94 129 GLU A CA 1
ATOM 977 C C . GLU A 1 129 ? -9.538 -10.904 13.313 1.00 83.94 129 GLU A C 1
ATOM 979 O O . GLU A 1 129 ? -9.801 -9.694 13.349 1.00 83.94 129 GLU A O 1
ATOM 984 N N . PRO A 1 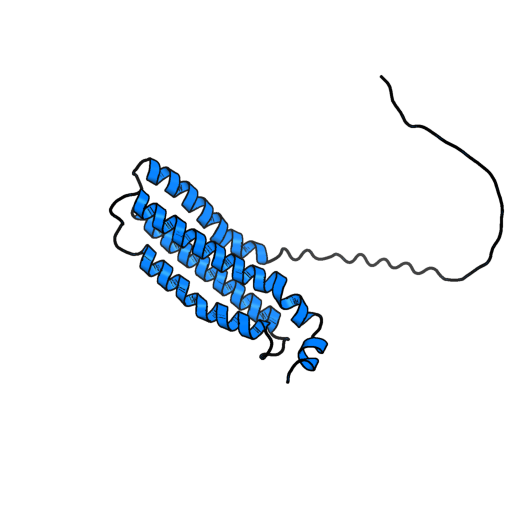130 ? -10.238 -11.792 14.053 1.00 65.81 130 PRO A N 1
ATOM 985 C CA . PRO A 1 130 ? -11.295 -11.386 14.972 1.00 65.81 130 PRO A CA 1
ATOM 986 C C . PRO A 1 130 ? -10.801 -10.319 15.951 1.00 65.81 130 PRO A C 1
ATOM 988 O O . PRO A 1 130 ? -9.715 -10.455 16.515 1.00 65.81 130 PRO A O 1
ATOM 991 N N . GLN A 1 131 ? -11.613 -9.272 16.130 1.00 63.34 131 GLN A N 1
ATOM 992 C CA . GLN A 1 131 ? -11.225 -8.006 16.757 1.00 63.34 131 GLN A CA 1
ATOM 993 C C . GLN A 1 131 ? -10.322 -8.163 17.982 1.00 63.34 131 GLN A C 1
ATOM 995 O O . GLN A 1 131 ? -10.629 -8.891 18.934 1.00 63.34 131 GLN A O 1
ATOM 1000 N N . ARG A 1 132 ? -9.236 -7.383 17.996 1.00 68.06 132 ARG A N 1
ATOM 1001 C CA . ARG A 1 132 ? -8.428 -7.188 19.201 1.00 68.06 132 ARG A CA 1
ATOM 1002 C C . ARG A 1 132 ? -9.351 -6.673 20.316 1.00 68.06 132 ARG A C 1
ATOM 1004 O O . ARG A 1 132 ? -10.168 -5.793 20.056 1.00 68.06 132 ARG A O 1
ATOM 1011 N N . PRO A 1 133 ? -9.222 -7.149 21.569 1.00 68.81 133 PRO A N 1
ATOM 1012 C CA . PRO A 1 133 ? -10.213 -6.906 22.624 1.00 68.81 133 PRO A CA 1
ATOM 1013 C C . PRO A 1 133 ? -10.306 -5.447 23.110 1.00 68.81 133 PRO A C 1
ATOM 1015 O O . PRO A 1 133 ? -11.027 -5.171 24.067 1.00 68.81 133 PRO A O 1
ATOM 1018 N N . THR A 1 134 ? -9.565 -4.512 22.506 1.00 86.38 134 THR A N 1
ATOM 1019 C CA . THR A 1 134 ? -9.613 -3.082 22.824 1.00 86.38 134 THR A CA 1
ATOM 1020 C C . THR A 1 134 ? -9.520 -2.222 21.554 1.00 86.38 134 THR A C 1
ATOM 1022 O O . THR A 1 134 ? -8.744 -2.550 20.650 1.00 86.38 134 THR A O 1
ATOM 1025 N N . PRO A 1 135 ? -10.213 -1.065 21.508 1.00 87.19 135 PRO A N 1
ATOM 1026 C CA . PRO A 1 135 ? -10.069 -0.063 20.447 1.00 87.19 135 PRO A CA 1
ATOM 1027 C C . PRO A 1 135 ? -8.613 0.327 20.152 1.00 87.19 135 PRO A C 1
ATOM 1029 O O . PRO A 1 135 ? -8.223 0.431 18.992 1.00 87.19 135 PRO A O 1
ATOM 1032 N N . HIS A 1 136 ? -7.775 0.481 21.183 1.00 88.62 136 HIS A N 1
ATOM 1033 C CA . HIS A 1 136 ? -6.354 0.794 21.001 1.00 88.62 136 HIS A CA 1
ATOM 1034 C C . HIS A 1 136 ? -5.552 -0.357 20.377 1.00 88.62 136 HIS A C 1
ATOM 1036 O O . HIS A 1 136 ? -4.698 -0.097 19.535 1.00 88.62 136 HIS A O 1
ATOM 1042 N N . GLY A 1 137 ? -5.835 -1.616 20.731 1.00 89.56 137 GLY A N 1
ATOM 1043 C CA . GLY A 1 137 ? -5.165 -2.772 20.125 1.00 89.56 137 GLY A CA 1
ATOM 1044 C C . GLY A 1 137 ? -5.539 -2.976 18.654 1.00 89.56 137 GLY A C 1
ATOM 1045 O O . GLY A 1 137 ? -4.721 -3.460 17.877 1.00 89.56 137 GLY A O 1
ATOM 1046 N N . GLN A 1 138 ? -6.752 -2.580 18.259 1.00 90.25 138 GLN A N 1
ATOM 1047 C CA . GLN A 1 138 ? -7.190 -2.588 16.862 1.00 90.25 138 GLN A CA 1
ATOM 1048 C C . GLN A 1 138 ? -6.576 -1.413 16.072 1.00 90.25 138 GLN A C 1
ATOM 1050 O O . GLN A 1 138 ? -6.083 -1.601 14.962 1.00 90.25 138 GLN A O 1
ATOM 1055 N N . LEU A 1 139 ? -6.512 -0.218 16.672 1.00 92.56 139 LEU A N 1
ATOM 1056 C CA . LEU A 1 139 ? -5.814 0.945 16.110 1.00 92.56 139 LEU A CA 1
ATOM 1057 C C . LEU A 1 139 ? -4.310 0.685 15.893 1.00 92.56 139 LEU A C 1
ATOM 1059 O O . LEU A 1 139 ? -3.746 1.135 14.898 1.00 92.56 139 LEU A O 1
ATOM 1063 N N . GLU A 1 140 ? -3.646 -0.028 16.806 1.00 92.62 140 GLU A N 1
ATOM 1064 C CA . GLU A 1 140 ? -2.237 -0.414 16.658 1.00 92.62 140 GLU A CA 1
ATOM 1065 C C . GLU A 1 140 ? -2.016 -1.237 15.378 1.00 92.62 140 GLU A C 1
ATOM 1067 O O . GLU A 1 140 ? -1.111 -0.935 14.599 1.00 92.62 140 GLU A O 1
ATOM 1072 N N . VAL A 1 141 ? -2.896 -2.211 15.107 1.00 92.38 141 VAL A N 1
ATOM 1073 C CA . VAL A 1 141 ? -2.880 -3.001 13.865 1.00 92.38 141 VAL A CA 1
ATOM 1074 C C . VAL A 1 141 ? -3.065 -2.097 12.643 1.00 92.38 141 VAL A C 1
ATOM 1076 O O . VAL A 1 141 ? -2.278 -2.193 11.700 1.00 92.38 141 VAL A O 1
ATOM 1079 N N . TYR A 1 142 ? -4.035 -1.177 12.664 1.00 94.75 142 TYR A N 1
ATOM 1080 C CA . TYR A 1 142 ? -4.247 -0.239 11.555 1.00 94.75 142 TYR A CA 1
ATOM 1081 C C . TYR A 1 142 ? -3.022 0.646 11.296 1.00 94.75 142 TYR A C 1
ATOM 1083 O O . TYR A 1 142 ? -2.622 0.796 10.146 1.00 94.75 142 TYR A O 1
ATOM 1091 N N . ASN A 1 143 ? -2.375 1.175 12.338 1.00 94.88 143 ASN A N 1
ATOM 1092 C CA . ASN A 1 143 ? -1.176 2.004 12.192 1.00 94.88 143 ASN A CA 1
ATOM 1093 C C . ASN A 1 143 ? 0.025 1.225 11.631 1.00 94.88 143 ASN A C 1
ATOM 1095 O O . ASN A 1 143 ? 0.724 1.733 10.750 1.00 94.88 143 ASN A O 1
ATOM 1099 N N . ILE A 1 144 ? 0.262 -0.004 12.105 1.00 95.50 144 ILE A N 1
ATOM 1100 C CA . ILE A 1 144 ? 1.366 -0.856 11.630 1.00 95.50 144 ILE A CA 1
ATOM 1101 C C . ILE A 1 144 ? 1.156 -1.234 10.160 1.00 95.50 144 ILE A C 1
ATOM 1103 O O . ILE A 1 144 ? 2.030 -0.992 9.325 1.00 95.50 144 ILE A O 1
ATOM 1107 N N . LEU A 1 145 ? -0.012 -1.791 9.830 1.00 96.12 145 LEU A N 1
ATOM 1108 C CA . LEU A 1 145 ? -0.326 -2.237 8.472 1.00 96.12 145 LEU A CA 1
ATOM 1109 C C . LEU A 1 145 ? -0.460 -1.044 7.512 1.00 96.12 145 LEU A C 1
ATOM 1111 O O . LEU A 1 145 ? 0.065 -1.087 6.402 1.00 96.12 145 LEU A O 1
ATOM 1115 N N . GLY A 1 146 ? -1.068 0.056 7.963 1.00 95.62 146 GLY A N 1
ATOM 1116 C CA . GLY A 1 146 ? -1.200 1.305 7.213 1.00 95.62 146 GLY A CA 1
ATOM 1117 C C . GLY A 1 146 ? 0.149 1.914 6.835 1.00 95.62 146 GLY A C 1
ATOM 1118 O O . GLY A 1 146 ? 0.385 2.230 5.670 1.00 95.62 146 GLY A O 1
ATOM 1119 N N . SER A 1 147 ? 1.081 1.985 7.788 1.00 93.94 147 SER A N 1
ATOM 1120 C CA . SER A 1 147 ? 2.455 2.426 7.511 1.00 93.94 147 SER A CA 1
ATOM 1121 C C . SER A 1 147 ? 3.151 1.504 6.502 1.00 93.94 147 SER A C 1
ATOM 1123 O O . SER A 1 147 ? 3.825 1.983 5.591 1.00 93.94 147 SER A O 1
ATOM 1125 N N . GLY A 1 148 ? 2.948 0.186 6.619 1.00 94.50 148 GLY A N 1
ATOM 1126 C CA . GLY A 1 148 ? 3.481 -0.809 5.684 1.00 94.50 148 GLY A CA 1
ATOM 1127 C C . GLY A 1 148 ? 2.981 -0.630 4.246 1.00 94.50 148 GLY A C 1
ATOM 1128 O O . GLY A 1 148 ? 3.787 -0.655 3.317 1.00 94.50 148 GLY A O 1
ATOM 1129 N N . LEU A 1 149 ? 1.679 -0.388 4.060 1.00 95.12 149 LEU A N 1
ATOM 1130 C CA . LEU A 1 149 ? 1.063 -0.106 2.754 1.00 95.12 149 LEU A CA 1
ATOM 1131 C C . LEU A 1 149 ? 1.664 1.144 2.096 1.00 95.12 149 LEU A C 1
ATOM 1133 O O . LEU A 1 149 ? 2.033 1.105 0.921 1.00 95.12 149 LEU A O 1
ATOM 1137 N N . ILE A 1 150 ? 1.798 2.237 2.858 1.00 93.31 150 ILE A N 1
ATOM 1138 C CA . ILE A 1 150 ? 2.353 3.510 2.369 1.00 93.31 150 ILE A CA 1
ATOM 1139 C C . ILE A 1 150 ? 3.816 3.331 1.951 1.00 93.31 150 ILE A C 1
ATOM 1141 O O . ILE A 1 150 ? 4.204 3.778 0.873 1.00 93.31 150 ILE A O 1
ATOM 1145 N N . VAL A 1 151 ? 4.623 2.646 2.770 1.00 92.69 151 VAL A N 1
ATOM 1146 C CA . VAL A 1 151 ? 6.036 2.372 2.460 1.00 92.69 151 VAL A CA 1
ATOM 1147 C C . VAL A 1 151 ? 6.174 1.488 1.220 1.00 92.69 151 VAL A C 1
ATOM 1149 O O . VAL A 1 151 ? 7.021 1.778 0.375 1.00 92.69 151 VAL A O 1
ATOM 1152 N N . GLN A 1 152 ? 5.343 0.451 1.072 1.00 92.62 152 GLN A N 1
ATOM 1153 C CA . GLN A 1 152 ? 5.372 -0.416 -0.109 1.00 92.62 152 GLN A CA 1
ATOM 1154 C C . GLN A 1 152 ? 5.045 0.362 -1.390 1.00 92.62 152 GLN A C 1
ATOM 1156 O O . GLN A 1 152 ? 5.812 0.306 -2.353 1.00 92.62 152 GLN A O 1
ATOM 1161 N N . LEU A 1 153 ? 3.971 1.159 -1.387 1.00 92.19 153 LEU A N 1
ATOM 1162 C CA . LEU A 1 153 ? 3.611 1.971 -2.550 1.00 92.19 153 LEU A CA 1
ATOM 1163 C C . LEU A 1 153 ? 4.690 3.014 -2.884 1.00 92.19 153 LEU A C 1
ATOM 1165 O O . LEU A 1 153 ? 5.146 3.086 -4.022 1.00 92.19 153 LEU A O 1
ATOM 1169 N N . ALA A 1 154 ? 5.173 3.759 -1.886 1.00 89.88 154 ALA A N 1
ATOM 1170 C CA . ALA A 1 154 ? 6.246 4.730 -2.087 1.00 89.88 154 ALA A CA 1
ATOM 1171 C C . ALA A 1 154 ? 7.525 4.075 -2.640 1.00 89.88 154 ALA A C 1
ATOM 1173 O O . ALA A 1 154 ? 8.210 4.670 -3.469 1.00 89.88 154 ALA A O 1
ATOM 1174 N N . THR A 1 155 ? 7.841 2.842 -2.229 1.00 90.12 155 THR A N 1
ATOM 1175 C CA . THR A 1 155 ? 9.023 2.110 -2.710 1.00 90.12 155 THR A CA 1
ATOM 1176 C C . THR A 1 155 ? 8.932 1.784 -4.202 1.00 90.12 155 THR A C 1
ATOM 1178 O O . THR A 1 155 ? 9.909 2.000 -4.924 1.00 90.12 155 THR A O 1
ATOM 1181 N N . VAL A 1 156 ? 7.778 1.306 -4.685 1.00 90.75 156 VAL A N 1
ATOM 1182 C CA . VAL A 1 156 ? 7.598 0.977 -6.110 1.00 90.75 156 VAL A CA 1
ATOM 1183 C C . VAL A 1 156 ? 7.524 2.243 -6.978 1.00 90.75 156 VAL A C 1
ATOM 1185 O O . VAL A 1 156 ? 8.241 2.328 -7.977 1.00 90.75 156 VAL A O 1
ATOM 1188 N N . THR A 1 157 ? 6.801 3.285 -6.546 1.00 88.88 157 THR A N 1
ATOM 1189 C CA . THR A 1 157 ? 6.742 4.581 -7.251 1.00 88.88 157 THR A CA 1
ATOM 1190 C C . THR A 1 157 ? 8.127 5.249 -7.331 1.00 88.88 157 THR A C 1
ATOM 1192 O O . THR A 1 157 ? 8.549 5.694 -8.400 1.00 88.88 157 THR A O 1
ATOM 1195 N N . LEU A 1 158 ? 8.910 5.261 -6.241 1.00 86.00 158 LEU A N 1
ATOM 1196 C CA . LEU A 1 158 ? 10.284 5.793 -6.252 1.00 86.00 158 LEU A CA 1
ATOM 1197 C C . LEU A 1 158 ? 11.240 4.965 -7.120 1.00 86.00 158 LEU A C 1
ATOM 1199 O O . LEU A 1 158 ? 12.171 5.526 -7.705 1.00 86.00 158 LEU A O 1
ATOM 1203 N N . HIS A 1 159 ? 11.035 3.647 -7.228 1.00 86.19 159 HIS A N 1
ATOM 1204 C CA . HIS A 1 159 ? 11.828 2.827 -8.140 1.00 86.19 159 HIS A CA 1
ATOM 1205 C C . HIS A 1 159 ? 11.629 3.255 -9.594 1.00 86.19 159 HIS A C 1
ATOM 1207 O O . HIS A 1 159 ? 12.639 3.488 -10.264 1.00 86.19 159 HIS A O 1
ATOM 1213 N N . ARG A 1 160 ? 10.367 3.413 -10.023 1.00 84.31 160 ARG A N 1
ATOM 1214 C CA . ARG A 1 160 ? 10.003 3.880 -11.367 1.00 84.31 160 ARG A CA 1
ATOM 1215 C C . ARG A 1 160 ? 10.625 5.241 -11.677 1.00 84.31 160 ARG A C 1
ATOM 1217 O O . ARG A 1 160 ? 11.358 5.376 -12.652 1.00 84.31 160 ARG A O 1
ATOM 1224 N N . MET A 1 161 ? 10.393 6.230 -10.811 1.00 80.44 161 MET A N 1
ATOM 1225 C CA . MET A 1 161 ? 10.813 7.616 -11.061 1.00 80.44 161 MET A CA 1
ATOM 1226 C C . MET A 1 161 ? 12.332 7.839 -10.963 1.00 80.44 161 MET A C 1
ATOM 1228 O O . MET A 1 161 ? 12.890 8.627 -11.724 1.00 80.44 161 MET A O 1
ATOM 1232 N N . GLY A 1 162 ? 13.010 7.208 -9.996 1.00 72.19 162 GLY A N 1
ATOM 1233 C CA . GLY A 1 162 ? 14.391 7.561 -9.645 1.00 72.19 162 GLY A CA 1
ATOM 1234 C C . GLY A 1 162 ? 15.454 6.586 -10.145 1.00 72.19 162 GLY A C 1
ATOM 1235 O O . GLY A 1 162 ? 16.457 6.987 -10.740 1.00 72.19 162 GLY A O 1
ATOM 1236 N N . ASN A 1 163 ? 15.255 5.294 -9.884 1.00 68.38 163 ASN A N 1
ATOM 1237 C CA . ASN A 1 163 ? 16.363 4.335 -9.819 1.00 68.38 163 ASN A CA 1
ATOM 1238 C C . ASN A 1 163 ? 16.819 3.791 -11.182 1.00 68.38 163 ASN A C 1
ATOM 1240 O O . ASN A 1 163 ? 17.953 3.332 -11.294 1.00 68.38 163 ASN A O 1
ATOM 1244 N N . CYS A 1 164 ? 15.971 3.860 -12.210 1.00 71.94 164 CYS A N 1
ATOM 1245 C CA . CYS A 1 164 ? 16.238 3.266 -13.528 1.00 71.94 164 CYS A CA 1
ATOM 1246 C C . CYS A 1 164 ? 16.603 4.259 -14.632 1.00 71.94 164 CYS A C 1
ATOM 1248 O O . CYS A 1 164 ? 16.973 3.859 -15.735 1.00 71.94 164 CYS A O 1
ATOM 1250 N N . SER A 1 165 ? 16.626 5.549 -14.298 1.00 63.12 165 SER A N 1
ATOM 1251 C CA . SER A 1 165 ? 17.164 6.618 -15.143 1.00 63.12 165 SER A CA 1
ATOM 1252 C C . SER A 1 165 ? 18.567 6.290 -15.684 1.00 63.12 165 SER A C 1
ATOM 1254 O O . SER A 1 165 ? 18.813 6.417 -16.878 1.00 63.12 165 SER A O 1
ATOM 1256 N N . THR A 1 166 ? 19.478 5.791 -14.843 1.00 64.00 166 THR A N 1
ATOM 1257 C CA . THR A 1 166 ? 20.859 5.477 -15.261 1.00 64.00 166 THR A CA 1
ATOM 1258 C C . THR A 1 166 ? 20.922 4.337 -16.288 1.00 64.00 166 THR A C 1
ATOM 1260 O O . THR A 1 166 ? 21.704 4.412 -17.231 1.00 64.00 166 THR A O 1
ATOM 1263 N N . GLU A 1 167 ? 20.084 3.305 -16.136 1.00 65.12 167 GLU A N 1
ATOM 1264 C CA . GLU A 1 167 ? 20.024 2.155 -17.058 1.00 65.12 167 GLU A CA 1
ATOM 1265 C C . GLU A 1 167 ? 19.345 2.545 -18.392 1.00 65.12 167 GLU A C 1
ATOM 1267 O O . GLU A 1 167 ? 19.711 2.029 -19.447 1.00 65.12 167 GLU A O 1
ATOM 1272 N N . ALA A 1 168 ? 18.426 3.523 -18.361 1.00 60.12 168 ALA A N 1
ATOM 1273 C CA . ALA A 1 168 ? 17.727 4.064 -19.530 1.00 60.12 168 ALA A CA 1
ATOM 1274 C C . ALA A 1 168 ? 18.515 5.122 -20.330 1.00 60.12 168 ALA A C 1
ATOM 1276 O O . ALA A 1 168 ? 18.387 5.176 -21.554 1.00 60.12 168 ALA A O 1
ATOM 1277 N N . TYR A 1 169 ? 19.319 5.963 -19.669 1.00 59.97 169 TYR A N 1
ATOM 1278 C CA . TYR A 1 169 ? 20.048 7.068 -20.314 1.00 59.97 169 TYR A CA 1
ATOM 1279 C C . TYR A 1 169 ? 21.512 6.747 -20.668 1.00 59.97 169 TYR A C 1
ATOM 1281 O O . TYR A 1 169 ? 22.100 7.470 -21.472 1.00 59.97 169 TYR A O 1
ATOM 1289 N N . ASP A 1 170 ? 22.095 5.663 -20.140 1.00 63.09 170 ASP A N 1
ATOM 1290 C CA . ASP A 1 170 ? 23.418 5.158 -20.549 1.00 63.09 170 ASP A CA 1
ATOM 1291 C C . ASP A 1 170 ? 23.417 3.624 -20.759 1.00 63.09 170 ASP A C 1
ATOM 1293 O O . ASP A 1 170 ? 24.064 2.872 -20.019 1.00 63.09 170 ASP A O 1
ATOM 1297 N N . PRO A 1 171 ? 22.714 3.122 -21.796 1.00 55.91 171 PRO A N 1
ATOM 1298 C CA . PRO A 1 171 ? 22.703 1.694 -22.120 1.00 55.91 171 PRO A CA 1
ATOM 1299 C C . PRO A 1 171 ? 24.092 1.159 -22.518 1.00 55.91 171 PRO A C 1
ATOM 1301 O O . PRO A 1 171 ? 24.342 -0.044 -22.422 1.00 55.91 171 PRO A O 1
ATOM 1304 N N . ALA A 1 172 ? 25.027 2.028 -22.923 1.00 52.91 172 ALA A N 1
ATOM 1305 C CA . ALA A 1 172 ? 26.391 1.630 -23.264 1.00 52.91 172 ALA A CA 1
ATOM 1306 C C . ALA A 1 172 ? 27.161 1.127 -22.031 1.00 52.91 172 ALA A C 1
ATOM 1308 O O . ALA A 1 172 ? 27.849 0.108 -22.118 1.00 52.91 172 ALA A O 1
ATOM 1309 N N . ARG A 1 173 ? 26.998 1.760 -20.859 1.00 54.19 173 ARG A N 1
ATOM 1310 C CA . ARG A 1 173 ? 27.570 1.241 -19.602 1.00 54.19 173 ARG A CA 1
ATOM 1311 C C . ARG A 1 173 ? 26.944 -0.073 -19.145 1.00 54.19 173 ARG A C 1
ATOM 1313 O O . ARG A 1 173 ? 27.632 -0.834 -18.470 1.00 54.19 173 ARG A O 1
ATOM 1320 N N . VAL A 1 174 ? 25.699 -0.367 -19.518 1.00 52.28 174 VAL A N 1
ATOM 1321 C CA . VAL A 1 174 ? 25.047 -1.648 -19.192 1.00 52.28 174 VAL A CA 1
ATOM 1322 C C . VAL A 1 174 ? 25.663 -2.782 -20.011 1.00 52.28 174 VAL A C 1
ATOM 1324 O O . VAL A 1 174 ? 26.054 -3.800 -19.449 1.00 52.28 174 VAL A O 1
ATOM 1327 N N . VAL A 1 175 ? 25.833 -2.581 -21.322 1.00 54.62 175 VAL A N 1
ATOM 1328 C CA . VAL A 1 175 ? 26.442 -3.576 -22.225 1.00 54.62 175 VAL A CA 1
ATOM 1329 C C . VAL A 1 175 ? 27.927 -3.809 -21.912 1.00 54.62 175 VAL A C 1
ATOM 1331 O O . VAL A 1 175 ? 28.392 -4.941 -21.973 1.00 54.62 175 VAL A O 1
ATOM 1334 N N . LEU A 1 176 ? 28.675 -2.765 -21.537 1.00 49.03 176 LEU A N 1
ATOM 1335 C CA . LEU A 1 176 ? 30.122 -2.857 -21.283 1.00 49.03 176 LEU A CA 1
ATOM 1336 C C . LEU A 1 176 ? 30.513 -3.434 -19.907 1.00 49.03 176 LEU A C 1
ATOM 1338 O O . LEU A 1 176 ? 31.702 -3.630 -19.668 1.00 49.03 176 LEU A O 1
ATOM 1342 N N . ASN A 1 177 ? 29.556 -3.688 -19.005 1.00 49.50 177 ASN A N 1
ATOM 1343 C CA . ASN A 1 177 ? 29.812 -4.269 -17.676 1.00 49.50 177 ASN A CA 1
ATOM 1344 C C . ASN A 1 177 ? 29.145 -5.644 -17.463 1.00 49.50 177 ASN A C 1
ATOM 1346 O O . ASN A 1 177 ? 29.111 -6.131 -16.332 1.00 49.50 177 ASN A O 1
ATOM 1350 N N . GLN A 1 178 ? 28.623 -6.280 -18.517 1.00 47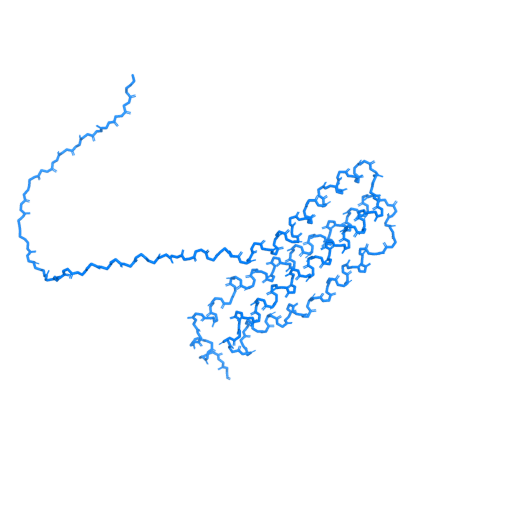.00 178 GLN A N 1
ATOM 1351 C CA . GLN A 1 178 ? 28.229 -7.692 -18.452 1.00 47.00 178 GLN A CA 1
ATOM 1352 C C . GLN A 1 178 ? 29.480 -8.588 -18.598 1.00 47.00 178 GLN A C 1
ATOM 1354 O O . GLN A 1 178 ? 30.297 -8.312 -19.479 1.00 47.00 178 GLN A O 1
ATOM 1359 N N . PRO A 1 179 ? 29.668 -9.596 -17.720 1.00 48.09 179 PRO A N 1
ATOM 1360 C CA . PRO A 1 179 ? 30.841 -10.478 -17.718 1.00 48.09 179 PRO A CA 1
ATOM 1361 C C . PRO A 1 179 ? 30.821 -11.544 -18.826 1.00 48.09 179 PRO A C 1
ATOM 1363 O O . PRO A 1 179 ? 29.712 -11.971 -19.220 1.00 48.09 179 PRO A O 1
#

Foldseek 3Di:
DDDDDDDDDDDDDDDDDDDDDDDDDPPPDPPPPPPPVDPLVVLCVQAVPLLVVLLVVLVVCQVVQHDDPVSLVVLLVNLVSLLVSLVVLLVLLCVLCVPFPCPDPSVVVSVVLVVCSCVSVVLNVLSPPDDDPTSVVNSVSSVVSSVVSVVSSCVSSCSSPPVCCCRVVCVVVVVVPDD

=== Feature glossary ===
Feature key, reading from the visual/contextual features back to the raw sequence:

Rendered structure images. Six rendered views show the 3D structure from the faces of a cube — i.e. along ±x, ±y, ±z. Rendering representation is drawn randomly per protein from cartoon (secondary-structure ribbons), sticks (backbone bonds), or molecular surface; coloring is either N→C rainbow (blue at the N-terminus through red at the C-terminus) or one color per chain.

Contact-map, Ramachandran, and PAE plots. The contact map is a binary N×N matrix image: pixel (i, j) is dark where Cα_i and Cα_j are within 8 Å and |i−j|>4. Because the |i−j|>4 filter removes local helical contacts, off-diagonal stripes parallel to the main diagonal indicate parallel β-sheets; stripes perpendicular to it indicate antiparallel β-sheets. The Ramachandran plot scatters every residue's (φ, ψ) pair against the sterically allowed regions. The PAE heatmap renders the predicted-aligned-error matrix.

InterPro / GO / CATH / organism. Database cross-references. InterPro integrates a dozen domain/family signature databases into unified entries with residue-range hits. GO terms attach function/process/location labels with evidence codes. CATH codes position the fold in a four-level structural taxonomy. Organism is the NCBI-taxonomy species name.

Nearest PDB structures. The Foldseek neighbor list gives the closest experimentally determined structures in the PDB, ranked by structural alignment. TM-score near 1 means near-identical fold; near 0.3 means only rough topology match. This is how one finds what a novel AlphaFold prediction most resembles in the solved-structure universe.

Predicted aligned error. PAE(i, j) answers: if I align the predicted and true structures on residue i, how far off (in Å) do I expect residue j to be? A block-diagonal PAE matrix with low values on the blocks and high values off-diagonal is the signature of a multi-domain protein with confidently predicted domains but uncertain inter-domain orientation.

Solvent-accessible surface area. Accessible surface area quantifies burial. A residue with SASA near zero is packed into the hydrophobic core; one with SASA >100 Å² sits on the surface. Computed here via the Shrake–Rupley numerical algorithm with a 1.4 Å probe.

B-factor. B-factor (Debye–Waller factor) reflects atomic displacement in the crystal lattice. It is an experimental observable (units Å²), not a prediction; low values mean the atom is pinned down, high values mean it moves or is heterogeneous across the crystal.

pLDDT. For AlphaFold models, the B-factor field carries pLDDT — the model's own estimate of local accuracy on a 0–100 scale. Regions with pLDDT<50 should be treated as essentially unmodeled; they often correspond to intrinsically disordered segments.

Backbone torsions (φ/ψ). φ (phi) and ψ (psi) are the two rotatable backbone dihedrals per residue: φ is the C(i-1)–N–Cα–C torsion, ψ is the N–Cα–C–N(i+1) torsion, both in degrees on (−180°, 180°]. α-helical residues cluster near (−60°, −45°); β-strand residues near (−120°, +130°). A Ramachandran plot is simply a scatter of (φ, ψ) for every residue.

Radius of gyration, Cα contacts, bounding box. Radius of gyration (Rg) is the root-mean-square distance of Cα atoms from their centroid — a single number for overall size and compactness. A globular domain of N residues has Rg ≈ 2.2·N^0.38 Å; an extended or disordered chain has a much larger Rg. The Cα contact count is the number of residue pairs whose Cα atoms are within 8 Å and are more than four positions apart in sequence — a standard proxy for tertiary packing density. The bounding box is the smallest axis-aligned box enclosing all Cα atoms.

Secondary structure (3-state, P-SEA). Three-state secondary structure (P-SEA) collapses the eight DSSP classes into helix (a), strand (b), and coil (c). P-SEA assigns these from Cα geometry alone — distances and angles — without requiring backbone oxygens, so it works on any Cα trace.

Secondary structure (8-state, DSSP). DSSP 8-state secondary structure assigns each residue one of H (α-helix), G (3₁₀-helix), I (π-helix), E (extended β-strand), B (isolated β-bridge), T (hydrogen-bonded turn), S (bend), or '-' (coil). The assignment is computed from backbone hydrogen-bond geometry via the Kabsch–Sander algorithm.

Foldseek 3Di. A 3Di character summarizes, for each residue, the relative orientation of the Cα frame of its nearest spatial neighbor. Because it encodes fold topology rather than chemistry, 3Di alignments detect remote structural similarity that sequence alignment misses.

mmCIF coordinates. The mmCIF block holds the 3D Cartesian coordinates of each backbone atom (N, Cα, C, O) in ångströms. mmCIF is the PDB's canonical archive format — a tagged-loop text representation of the atomic model.

Sequence. Sequence gives the chain of amino acids in standard one-letter code (A=alanine, C=cysteine, …, Y=tyrosine), read N→C. It is the only feature that is directly encoded by the gene; all structural features are derived from the folded form of this sequence.